Protein AF-A0A842NDF7-F1 (afdb_monomer)

Radius of gyration: 29.82 Å; Cα contacts (8 Å, |Δi|>4): 366; chains: 1; bounding box: 94×37×80 Å

Sequence (316 aa):
ALLLTVNIVAVPMSLVFGKLADRIGTKEALMTALVIYCGVAIAAVSFAPLELADDHARYDFQYDWNEDTQEYELTSLYNRQVCCESGNWVSLAGEGDEEFRDAFWDFLTTKSVSSTNKGEQVTRLTLPAEQARGLVAAMNNMSDHRFSFSFEGGPEDIAGQRSVGNGHPTIIEGGYADWWPNTIRDNIWAPFGIGVNIQWIILGLVVGCVMGAAGAQSRSMFSKLIPESRTTEFFGFFGFIGKAAAVIGPLLYAIASDAFDSRIAVLTVTIVILAGTLITSKVDLEAGMIAADAEDERSRQEAILSANQEPPTSDE

Solvent-accessible surface area (backbone atoms only — not comparable to full-atom values): 17351 Å² total; per-residue (Å²): 111,65,74,58,51,16,53,63,41,10,55,64,34,26,53,54,43,47,60,46,18,76,73,66,36,49,65,55,42,30,52,53,28,48,53,50,42,41,54,49,44,57,51,55,57,33,66,58,48,63,69,60,86,90,47,59,84,73,26,47,37,25,30,42,48,38,84,89,78,60,28,26,39,55,46,34,50,90,77,43,47,52,37,74,64,94,81,35,76,50,60,93,82,45,76,94,39,42,71,53,42,78,72,44,42,79,74,48,39,39,79,42,97,82,64,98,55,99,81,54,52,38,51,42,49,67,41,47,61,72,56,44,52,51,48,56,53,44,48,73,73,55,46,86,34,62,57,32,40,33,30,43,57,68,59,84,93,48,37,67,45,68,48,67,17,67,63,16,82,48,55,76,78,93,56,97,66,37,68,54,23,52,52,42,34,66,71,46,32,56,78,69,66,54,46,59,70,55,52,51,52,52,48,34,42,53,52,13,31,32,51,24,27,36,57,51,30,50,52,59,48,49,65,56,46,50,28,79,86,48,43,69,61,54,53,51,50,54,53,50,53,53,56,52,47,66,52,49,54,59,50,53,35,52,54,32,39,71,78,38,54,65,64,58,16,54,50,51,56,33,52,53,51,50,54,49,48,58,57,56,68,71,62,58,65,67,65,35,32,54,51,17,55,54,50,36,51,49,55,51,50,51,53,53,55,55,63,72,65,58,71,81,79,80,87,122

Foldseek 3Di:
DLVVLLQVLLVVLLVVLVVVCVPPNLLVSLLVLLVLVLVLLLVVLLQAAADCPQPQLPFQWHWEQDPVVQKTFTQGHVSAQCDDDPGHVADPPDPQCVVVCVLCVVQQWDAPPPDPDPRDIGGDGIGHPVSLVSNLVSLVVAQAHQGKYFYDDHDPVRHGRIHGHCNHRNNQDDAPCSVNSVVCSVPPCVVVVPGSVNSSSVSSNSSSSSCSSNVSSVVVLQVLLAAPVCVVVSVVVVVVVVVVCVVVLVVQLVVQVVVHPNSSSSVVVSVVSVVVSVVSVPDDSVVSNVVNVVVNVVVVVVVVVVVVPDDPPPPD

pLDDT: mean 83.1, std 9.29, range [45.34, 94.06]

Nearest PDB structures (foldseek):
  4ja4-assembly2_B  TM=5.985E-01  e=6.090E-01  Escherichia coli K-12
  8dwi-assembly1_A  TM=7.741E-01  e=1.713E+00  Homo sapiens
  4ja4-assembly3_C  TM=6.080E-01  e=1.804E+00  Escherichia coli K-12

Structure (mmCIF, N/CA/C/O backbone):
data_AF-A0A842NDF7-F1
#
_entry.id   AF-A0A842NDF7-F1
#
loop_
_atom_site.group_PDB
_atom_site.id
_atom_site.type_symbol
_atom_site.label_atom_id
_atom_site.label_alt_id
_atom_site.label_comp_id
_atom_site.label_asym_id
_atom_site.label_entity_id
_atom_site.label_seq_id
_atom_site.pdbx_PDB_ins_code
_atom_site.Cartn_x
_atom_site.Cartn_y
_atom_site.Cartn_z
_atom_site.occupancy
_atom_site.B_iso_or_equiv
_atom_site.auth_seq_id
_atom_site.auth_comp_id
_atom_site.auth_asym_id
_atom_site.auth_atom_id
_atom_site.pdbx_PDB_model_num
ATOM 1 N N . ALA A 1 1 ? 9.933 -3.621 7.012 1.00 56.59 1 ALA A N 1
ATOM 2 C CA . ALA A 1 1 ? 9.770 -4.991 6.474 1.00 56.59 1 ALA A CA 1
ATOM 3 C C . ALA A 1 1 ? 9.456 -4.993 4.975 1.00 56.59 1 ALA A C 1
ATOM 5 O O . ALA A 1 1 ? 10.187 -5.618 4.224 1.00 56.59 1 ALA A O 1
ATOM 6 N N . LEU A 1 2 ? 8.447 -4.241 4.517 1.00 59.47 2 LEU A N 1
ATOM 7 C CA . LEU A 1 2 ? 7.944 -4.298 3.135 1.00 59.47 2 LEU A CA 1
ATOM 8 C C . LEU A 1 2 ? 8.990 -3.995 2.045 1.00 59.47 2 LEU A C 1
ATOM 10 O O . LEU A 1 2 ? 9.150 -4.778 1.114 1.00 59.47 2 LEU A O 1
ATOM 14 N N . LEU A 1 3 ? 9.778 -2.926 2.207 1.00 67.69 3 LEU A N 1
ATOM 15 C CA . LEU A 1 3 ? 10.863 -2.589 1.271 1.00 67.69 3 LEU A CA 1
ATOM 16 C C . LEU A 1 3 ? 11.930 -3.690 1.175 1.00 67.69 3 LEU A C 1
ATOM 18 O O . LEU A 1 3 ? 12.516 -3.896 0.116 1.00 67.69 3 LEU A O 1
ATOM 22 N N . LEU A 1 4 ? 12.179 -4.415 2.266 1.00 74.62 4 LEU A N 1
ATOM 23 C CA . LEU A 1 4 ? 13.145 -5.510 2.283 1.00 74.62 4 LEU A CA 1
ATOM 24 C C . LEU A 1 4 ? 12.599 -6.717 1.510 1.00 74.62 4 LEU A C 1
ATOM 26 O O . LEU A 1 4 ? 13.305 -7.270 0.674 1.00 74.62 4 LEU A O 1
ATOM 30 N N . THR A 1 5 ? 11.324 -7.061 1.709 1.00 72.69 5 THR A N 1
ATOM 31 C CA . THR A 1 5 ? 10.644 -8.136 0.970 1.00 72.69 5 THR A CA 1
ATOM 32 C C . THR A 1 5 ? 10.634 -7.874 -0.536 1.00 72.69 5 THR A C 1
ATOM 34 O O . THR A 1 5 ? 10.999 -8.755 -1.311 1.00 72.69 5 THR A O 1
ATOM 37 N N . VAL A 1 6 ? 10.293 -6.648 -0.950 1.00 77.00 6 VAL A N 1
ATOM 38 C CA . VAL A 1 6 ? 10.285 -6.237 -2.366 1.00 77.00 6 VAL A CA 1
ATOM 39 C C . VAL A 1 6 ? 11.666 -6.429 -2.996 1.00 77.00 6 VAL A C 1
ATOM 41 O O . VAL A 1 6 ? 11.783 -7.041 -4.055 1.00 77.00 6 VAL A O 1
ATOM 44 N N . ASN A 1 7 ? 12.726 -5.957 -2.333 1.00 81.69 7 ASN A N 1
ATOM 45 C CA . ASN A 1 7 ? 14.087 -6.055 -2.865 1.00 81.69 7 ASN A CA 1
ATOM 46 C C . ASN A 1 7 ? 14.613 -7.497 -2.898 1.00 81.69 7 ASN A C 1
ATOM 48 O O . ASN A 1 7 ? 15.278 -7.879 -3.860 1.00 81.69 7 ASN A O 1
ATOM 52 N N . ILE A 1 8 ? 14.284 -8.315 -1.893 1.00 84.69 8 ILE A N 1
ATOM 53 C CA . ILE A 1 8 ? 14.662 -9.736 -1.860 1.00 84.69 8 ILE A CA 1
ATOM 54 C C . ILE A 1 8 ? 14.047 -10.496 -3.037 1.00 84.69 8 ILE A C 1
ATOM 56 O O . ILE A 1 8 ? 14.722 -11.325 -3.642 1.00 84.69 8 ILE A O 1
ATOM 60 N N . VAL A 1 9 ? 12.792 -10.204 -3.384 1.00 80.19 9 VAL A N 1
ATOM 61 C CA . VAL A 1 9 ? 12.106 -10.831 -4.524 1.00 80.19 9 VAL A CA 1
ATOM 62 C C . VAL A 1 9 ? 12.597 -10.270 -5.862 1.00 80.19 9 VAL A C 1
ATOM 64 O O . VAL A 1 9 ? 12.710 -11.010 -6.841 1.00 80.19 9 VAL A O 1
ATOM 67 N N . ALA A 1 10 ? 12.928 -8.979 -5.919 1.00 81.12 10 ALA A N 1
ATOM 68 C CA . ALA A 1 10 ? 13.342 -8.320 -7.155 1.00 81.12 10 ALA A CA 1
ATOM 69 C C . ALA A 1 10 ? 14.612 -8.937 -7.769 1.00 81.12 10 ALA A C 1
ATOM 71 O O . ALA A 1 10 ? 14.696 -9.090 -8.989 1.00 81.12 10 ALA A O 1
ATOM 72 N N . VAL A 1 11 ? 15.585 -9.336 -6.941 1.00 82.50 11 VAL A N 1
ATOM 73 C CA . VAL A 1 11 ? 16.866 -9.906 -7.397 1.00 82.50 11 VAL A CA 1
ATOM 74 C C . VAL A 1 11 ? 16.694 -11.202 -8.210 1.00 82.50 11 VAL A C 1
ATOM 76 O O . VAL A 1 11 ? 17.076 -11.201 -9.382 1.00 82.50 11 VAL A O 1
ATOM 79 N N . PRO A 1 12 ? 16.110 -12.299 -7.687 1.00 83.81 12 PRO A N 1
ATOM 80 C CA . PRO A 1 12 ? 15.946 -13.530 -8.461 1.00 83.81 12 PRO A CA 1
ATOM 81 C C . PRO A 1 12 ? 15.059 -13.323 -9.694 1.00 83.81 12 PRO A C 1
ATOM 83 O O . PRO A 1 12 ? 15.314 -13.906 -10.747 1.00 83.81 12 PRO A O 1
ATOM 86 N N . MET A 1 13 ? 14.058 -12.447 -9.605 1.00 80.31 13 MET A N 1
ATOM 87 C CA . MET A 1 13 ? 13.148 -12.189 -10.719 1.00 80.31 13 MET A CA 1
ATOM 88 C C . MET A 1 13 ? 13.790 -11.393 -11.847 1.00 80.31 13 MET A C 1
ATOM 90 O O . MET A 1 13 ? 13.521 -11.680 -13.013 1.00 80.31 13 MET A O 1
ATOM 94 N N . SER A 1 14 ? 14.703 -10.471 -11.535 1.00 79.38 14 SER A N 1
ATOM 95 C CA . SER A 1 14 ? 15.503 -9.794 -12.559 1.00 79.38 14 SER A CA 1
ATOM 96 C C . SER A 1 14 ? 16.342 -10.780 -13.385 1.00 79.38 14 SER A C 1
ATOM 98 O O . SER A 1 14 ? 16.464 -10.602 -14.595 1.00 79.38 14 SER A O 1
ATOM 100 N N . LEU A 1 15 ? 16.827 -11.877 -12.785 1.00 83.75 15 LEU A N 1
ATOM 101 C CA . LEU A 1 15 ? 17.545 -12.938 -13.504 1.00 83.75 15 LEU A CA 1
ATOM 102 C C . LEU A 1 15 ? 16.613 -13.759 -14.404 1.00 83.75 15 LEU A C 1
ATOM 104 O O . LEU A 1 15 ? 16.977 -14.089 -15.533 1.00 83.75 15 LEU A O 1
ATOM 108 N N . VAL A 1 16 ? 15.410 -14.086 -13.920 1.00 83.69 16 VAL A N 1
ATOM 109 C CA . VAL A 1 16 ? 14.393 -14.806 -14.708 1.00 83.69 16 VAL A CA 1
ATOM 110 C C . VAL A 1 16 ? 13.983 -13.982 -15.926 1.00 83.69 16 VAL A C 1
ATOM 112 O O . VAL A 1 16 ? 13.990 -14.492 -17.046 1.00 83.69 16 VAL A O 1
ATOM 115 N N . PHE A 1 17 ? 13.691 -12.697 -15.727 1.00 77.62 17 PHE A N 1
ATOM 116 C CA . PHE A 1 17 ? 13.366 -11.789 -16.822 1.00 77.62 17 PHE A CA 1
ATOM 117 C C . PHE A 1 17 ? 14.567 -11.500 -17.726 1.00 77.62 17 PHE A C 1
ATOM 119 O O . PHE A 1 17 ? 14.371 -11.292 -18.918 1.00 77.62 17 PHE A O 1
ATOM 126 N N . GLY A 1 18 ? 15.797 -11.534 -17.203 1.00 78.19 18 GLY A N 1
ATOM 127 C CA . GLY A 1 18 ? 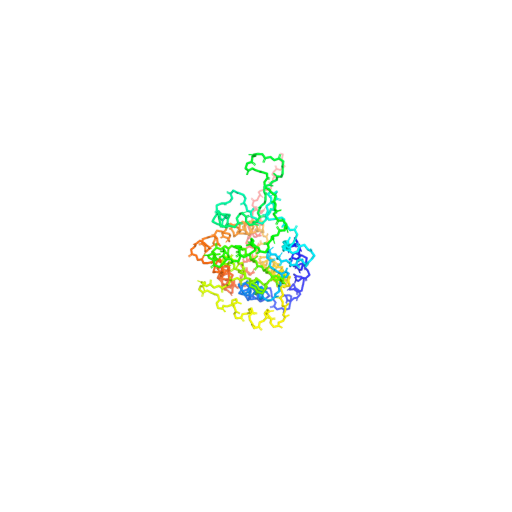17.025 -11.502 -18.003 1.00 78.19 18 GLY A CA 1
ATOM 128 C C . GLY A 1 18 ? 17.070 -12.651 -19.009 1.00 78.19 18 GLY A C 1
ATOM 129 O O . GLY A 1 18 ? 17.133 -12.416 -20.211 1.00 78.19 18 GLY A O 1
ATOM 130 N N . LYS A 1 19 ? 16.888 -13.889 -18.533 1.00 82.31 19 LYS A N 1
ATOM 131 C CA . LYS A 1 19 ? 16.820 -15.078 -19.403 1.00 82.31 19 LYS A CA 1
ATOM 132 C C . LYS A 1 19 ? 15.656 -15.034 -20.390 1.00 82.31 19 LYS A C 1
ATOM 134 O O . LYS A 1 19 ? 15.754 -15.583 -21.485 1.00 82.31 19 LYS A O 1
ATOM 139 N N . LEU A 1 20 ? 14.533 -14.434 -19.993 1.00 80.06 20 LEU A N 1
ATOM 140 C CA . LEU A 1 20 ? 13.401 -14.235 -20.892 1.00 80.06 20 LEU A CA 1
ATOM 141 C C . LEU A 1 20 ? 13.770 -13.253 -22.011 1.00 80.06 20 LEU A C 1
ATOM 143 O O . LEU A 1 20 ? 13.522 -13.555 -23.175 1.00 80.06 20 LEU A O 1
ATOM 147 N N . ALA A 1 21 ? 14.421 -12.136 -21.680 1.00 79.00 21 ALA A N 1
ATOM 148 C CA . ALA A 1 21 ? 14.879 -11.146 -22.652 1.00 79.00 21 ALA A CA 1
ATOM 149 C C . ALA A 1 21 ? 15.903 -11.696 -23.648 1.00 79.00 21 ALA A C 1
ATOM 151 O O . ALA A 1 21 ? 15.854 -11.314 -24.814 1.00 79.00 21 ALA A O 1
ATOM 152 N N . ASP A 1 22 ? 16.755 -12.637 -23.239 1.00 81.12 22 ASP A N 1
ATOM 153 C CA . ASP A 1 22 ? 17.666 -13.326 -24.162 1.00 81.12 22 ASP A CA 1
ATOM 154 C C . ASP A 1 22 ? 16.916 -14.141 -25.233 1.00 81.12 22 ASP A C 1
ATOM 156 O O . ASP A 1 22 ? 17.449 -14.380 -26.315 1.00 81.12 22 ASP A O 1
ATOM 160 N N . ARG A 1 23 ? 15.672 -14.567 -24.958 1.00 83.75 23 ARG A N 1
ATOM 161 C CA . ARG A 1 23 ? 14.841 -15.336 -25.902 1.00 83.75 23 ARG A CA 1
ATOM 162 C C . ARG A 1 23 ? 13.916 -14.480 -26.759 1.00 83.75 23 ARG A C 1
ATOM 164 O O . ARG A 1 23 ? 13.754 -14.788 -27.933 1.00 83.75 23 ARG A O 1
ATOM 171 N N . ILE A 1 24 ? 13.263 -13.476 -26.172 1.00 82.56 24 ILE A N 1
ATOM 172 C CA . ILE A 1 24 ? 12.225 -12.676 -26.855 1.00 82.56 24 ILE A CA 1
ATOM 173 C C . ILE A 1 24 ? 12.714 -11.292 -27.301 1.00 82.56 24 ILE A C 1
ATOM 175 O O . ILE A 1 24 ? 11.997 -10.585 -28.000 1.00 82.56 24 ILE A O 1
ATOM 179 N N . GLY A 1 25 ? 13.931 -10.905 -26.913 1.00 83.00 25 GLY A N 1
ATOM 180 C CA . GLY A 1 25 ? 14.496 -9.582 -27.154 1.00 83.00 25 GLY A CA 1
ATOM 181 C C . GLY A 1 25 ? 14.240 -8.603 -26.003 1.00 83.00 25 GLY A C 1
ATOM 182 O O . GLY A 1 25 ? 13.226 -8.653 -25.305 1.00 83.00 25 GLY A O 1
ATOM 183 N N . THR A 1 26 ? 15.178 -7.669 -25.814 1.00 81.25 26 THR A N 1
ATOM 184 C CA . THR A 1 26 ? 15.158 -6.683 -24.716 1.00 81.25 26 THR A CA 1
ATOM 185 C C . THR A 1 26 ? 13.932 -5.758 -24.779 1.00 81.25 26 THR A C 1
ATOM 187 O O . THR A 1 26 ? 13.362 -5.439 -23.737 1.00 81.25 26 THR A O 1
ATOM 190 N N . LYS A 1 27 ? 13.477 -5.379 -25.987 1.00 85.50 27 LYS A N 1
ATOM 191 C CA . LYS A 1 27 ? 12.266 -4.557 -26.187 1.00 85.50 27 LYS A CA 1
ATOM 192 C C . LYS A 1 27 ? 11.013 -5.261 -25.688 1.00 85.50 27 LYS A C 1
ATOM 194 O O . LYS A 1 27 ? 10.283 -4.718 -24.867 1.00 85.50 27 LYS A O 1
ATOM 199 N N . GLU A 1 28 ? 10.783 -6.473 -26.181 1.00 85.31 28 GLU A N 1
ATOM 200 C CA . GLU A 1 28 ? 9.563 -7.233 -25.910 1.00 85.31 28 GLU A CA 1
ATOM 201 C C . GLU A 1 28 ? 9.496 -7.666 -24.446 1.00 85.31 28 GLU A C 1
ATOM 203 O O . GLU A 1 28 ? 8.430 -7.638 -23.829 1.00 85.31 28 GLU A O 1
ATOM 208 N N . ALA A 1 29 ? 10.647 -7.972 -23.840 1.00 86.19 29 ALA A N 1
ATOM 209 C CA . ALA A 1 29 ? 10.736 -8.220 -22.407 1.00 86.19 29 ALA A CA 1
ATOM 210 C C . ALA A 1 29 ? 10.397 -6.975 -21.574 1.00 86.19 29 ALA A C 1
ATOM 212 O O . ALA A 1 29 ? 9.655 -7.086 -20.596 1.00 86.19 29 ALA A O 1
ATOM 213 N N . LEU A 1 30 ? 10.891 -5.794 -21.967 1.00 86.75 30 LEU A N 1
ATOM 214 C CA . LEU A 1 30 ? 10.547 -4.535 -21.304 1.00 86.75 30 LEU A CA 1
ATOM 215 C C . LEU A 1 30 ? 9.055 -4.210 -21.460 1.00 86.75 30 LEU A C 1
ATOM 217 O O . LEU A 1 30 ? 8.402 -3.883 -20.474 1.00 86.75 30 LEU A O 1
ATOM 221 N N . MET A 1 31 ? 8.500 -4.357 -22.665 1.00 88.94 31 MET A N 1
ATOM 222 C CA . MET A 1 31 ? 7.076 -4.132 -22.934 1.00 88.94 31 MET A CA 1
ATOM 223 C C . MET A 1 31 ? 6.189 -5.085 -22.131 1.00 88.94 31 MET A C 1
ATOM 225 O O . MET A 1 31 ? 5.223 -4.649 -21.509 1.00 88.94 31 MET A O 1
ATOM 229 N N . THR A 1 32 ? 6.551 -6.368 -22.065 1.00 87.81 32 THR A N 1
ATOM 230 C CA . THR A 1 32 ? 5.836 -7.359 -21.249 1.00 87.81 32 THR A CA 1
ATOM 231 C C . THR A 1 32 ? 5.872 -6.981 -19.770 1.00 87.81 32 THR A C 1
ATOM 233 O O . THR A 1 32 ? 4.839 -7.003 -19.105 1.00 87.81 32 THR A O 1
ATOM 236 N N . ALA A 1 33 ? 7.035 -6.571 -19.254 1.00 88.25 33 ALA A N 1
ATOM 237 C CA . ALA A 1 33 ? 7.153 -6.109 -17.875 1.00 88.25 33 ALA A CA 1
ATOM 238 C C . ALA A 1 33 ? 6.276 -4.873 -17.612 1.00 88.25 33 ALA A C 1
ATOM 240 O O . ALA A 1 33 ? 5.574 -4.838 -16.608 1.00 88.25 33 ALA A O 1
ATOM 241 N N . LEU A 1 34 ? 6.252 -3.892 -18.518 1.00 88.75 34 LEU A N 1
ATOM 242 C CA . LEU A 1 34 ? 5.425 -2.689 -18.378 1.00 88.75 34 LEU A CA 1
ATOM 243 C C . LEU A 1 34 ? 3.922 -2.993 -18.406 1.00 88.75 34 LEU A C 1
ATOM 245 O O . LEU A 1 34 ? 3.179 -2.462 -17.585 1.00 88.75 34 LEU A O 1
ATOM 249 N N . VAL A 1 35 ? 3.472 -3.893 -19.285 1.00 89.19 35 VAL A N 1
ATOM 250 C CA . VAL A 1 35 ? 2.067 -4.333 -19.334 1.00 89.19 35 VAL A CA 1
ATOM 251 C C . VAL A 1 35 ? 1.669 -5.040 -18.039 1.00 89.19 35 VAL A C 1
ATOM 253 O O . VAL A 1 35 ? 0.606 -4.754 -17.485 1.00 89.19 35 VAL A O 1
ATOM 256 N N . ILE A 1 36 ? 2.535 -5.914 -17.515 1.00 89.12 36 ILE A N 1
ATOM 257 C CA . ILE A 1 36 ? 2.314 -6.532 -16.204 1.00 89.12 36 ILE A CA 1
ATOM 258 C C . ILE A 1 36 ? 2.274 -5.441 -15.125 1.00 89.12 36 ILE A C 1
ATOM 260 O O . ILE A 1 36 ? 1.372 -5.464 -14.295 1.00 89.12 36 ILE A O 1
ATOM 264 N N . TYR A 1 37 ? 3.164 -4.443 -15.166 1.00 89.00 37 TYR A N 1
ATOM 265 C CA . TYR A 1 37 ? 3.161 -3.325 -14.213 1.00 89.00 37 TYR A CA 1
ATOM 266 C C . TYR A 1 37 ? 1.824 -2.573 -14.224 1.00 89.00 37 TYR A C 1
ATOM 268 O O . TYR A 1 37 ? 1.277 -2.299 -13.161 1.00 89.00 37 TYR A O 1
ATOM 276 N N . CYS A 1 38 ? 1.259 -2.289 -15.401 1.00 89.00 38 CYS A N 1
ATOM 277 C CA . CYS A 1 38 ? -0.060 -1.665 -15.519 1.00 89.00 38 CYS A CA 1
ATOM 278 C C . CYS A 1 38 ? -1.154 -2.508 -14.852 1.00 89.00 38 CYS A C 1
ATOM 280 O O . CYS A 1 38 ? -1.946 -1.979 -14.075 1.00 89.00 38 CYS A O 1
ATOM 282 N N . GLY A 1 39 ? -1.178 -3.819 -15.110 1.00 88.38 39 GLY A N 1
ATOM 283 C CA . GLY A 1 39 ? -2.134 -4.726 -14.468 1.00 88.38 39 GLY A CA 1
ATOM 284 C C . GLY A 1 39 ? -1.985 -4.742 -12.945 1.00 88.38 39 GLY A C 1
ATOM 285 O O . GLY A 1 39 ? -2.973 -4.707 -12.217 1.00 88.38 39 GLY A O 1
ATOM 286 N N . VAL A 1 40 ? -0.745 -4.713 -12.460 1.00 87.31 40 VAL A N 1
ATOM 287 C CA . VAL A 1 40 ? -0.420 -4.674 -11.029 1.00 87.31 40 VAL A CA 1
ATOM 288 C C . VAL A 1 40 ? -0.825 -3.351 -10.395 1.00 87.31 40 VAL A C 1
ATOM 290 O O . VAL A 1 40 ? -1.349 -3.360 -9.289 1.00 87.31 40 VAL A O 1
ATOM 293 N N . ALA A 1 41 ? -0.642 -2.227 -11.085 1.00 85.88 41 ALA A N 1
ATOM 294 C CA . ALA A 1 41 ? -1.074 -0.918 -10.607 1.00 85.88 41 ALA A CA 1
ATOM 295 C C . ALA A 1 41 ? -2.607 -0.847 -10.464 1.00 85.88 41 ALA A C 1
ATOM 297 O O . ALA A 1 41 ? -3.105 -0.337 -9.464 1.00 85.88 41 ALA A O 1
ATOM 298 N N . ILE A 1 42 ? -3.359 -1.448 -11.392 1.00 85.62 42 ILE A N 1
ATOM 299 C CA . ILE A 1 42 ? -4.826 -1.571 -11.297 1.00 85.62 42 ILE A CA 1
ATOM 300 C C . ILE A 1 42 ? -5.231 -2.517 -10.154 1.00 85.62 42 ILE A C 1
ATOM 302 O O . ILE A 1 42 ? -6.154 -2.223 -9.391 1.00 85.62 42 ILE A O 1
ATOM 306 N N . ALA A 1 43 ? -4.531 -3.643 -9.995 1.00 84.38 43 ALA A N 1
ATOM 307 C CA . ALA A 1 43 ? -4.732 -4.547 -8.864 1.00 84.38 43 ALA A CA 1
ATOM 308 C C . ALA A 1 43 ? -4.384 -3.881 -7.521 1.00 84.38 43 ALA A C 1
ATOM 310 O O . ALA A 1 43 ? -5.056 -4.140 -6.527 1.00 84.38 43 ALA A O 1
ATOM 311 N N . ALA A 1 44 ? -3.406 -2.978 -7.470 1.00 82.62 44 ALA A N 1
ATOM 312 C CA . ALA A 1 44 ? -3.073 -2.239 -6.256 1.00 82.62 44 ALA A CA 1
ATOM 313 C C . ALA A 1 44 ? -4.240 -1.355 -5.785 1.00 82.62 44 ALA A C 1
ATOM 315 O O . ALA A 1 44 ? -4.465 -1.241 -4.587 1.00 82.62 44 ALA A O 1
ATOM 316 N N . VAL A 1 45 ? -5.036 -0.800 -6.708 1.00 81.62 45 VAL A N 1
ATOM 317 C CA . VAL A 1 45 ? -6.257 -0.044 -6.365 1.00 81.62 45 VAL A CA 1
ATOM 318 C C . VAL A 1 45 ? -7.313 -0.944 -5.720 1.00 81.62 45 VAL A C 1
ATOM 320 O O . VAL A 1 45 ? -8.056 -0.489 -4.859 1.00 81.62 45 VAL A O 1
ATOM 323 N N . SER A 1 46 ? -7.350 -2.231 -6.084 1.00 78.06 46 SER A N 1
ATOM 324 C CA . SER A 1 46 ? -8.261 -3.214 -5.478 1.00 78.06 46 SER A CA 1
ATOM 325 C C . SER A 1 46 ? -7.868 -3.651 -4.064 1.00 78.06 46 SER A C 1
ATOM 327 O O . SER A 1 46 ? -8.571 -4.454 -3.447 1.00 78.06 46 SER A O 1
ATOM 329 N N . PHE A 1 47 ? -6.740 -3.153 -3.552 1.00 77.69 47 PHE A N 1
ATOM 330 C CA . PHE A 1 47 ? -6.323 -3.402 -2.186 1.00 77.69 47 PHE A CA 1
ATOM 331 C C . PHE A 1 47 ? -7.317 -2.749 -1.222 1.00 77.69 47 PHE A C 1
ATOM 333 O O . PHE A 1 47 ? -7.472 -1.526 -1.157 1.00 77.69 47 PHE A O 1
ATOM 340 N N . ALA A 1 48 ? -8.012 -3.601 -0.486 1.00 76.81 48 ALA A N 1
ATOM 341 C CA . ALA A 1 48 ? -9.115 -3.238 0.375 1.00 76.81 48 ALA A CA 1
ATOM 342 C C . ALA A 1 48 ? -9.056 -4.146 1.603 1.00 76.81 48 ALA A C 1
ATOM 344 O O . ALA A 1 48 ? -9.161 -5.372 1.454 1.00 76.81 48 ALA A O 1
ATOM 345 N N . PRO A 1 49 ? -8.889 -3.583 2.814 1.00 76.75 49 PRO A N 1
ATOM 346 C CA . PRO A 1 49 ? -9.110 -4.340 4.030 1.00 76.75 49 PRO A CA 1
ATOM 347 C C . PRO A 1 49 ? -10.486 -5.005 3.966 1.00 76.75 49 PRO A C 1
ATOM 349 O O . PRO A 1 49 ? -11.468 -4.389 3.546 1.00 76.75 49 PRO A O 1
ATOM 352 N N . LEU A 1 50 ? -10.546 -6.277 4.357 1.00 79.38 50 LEU A N 1
ATOM 353 C CA . LEU A 1 50 ? -11.821 -6.975 4.469 1.00 79.38 50 LEU A CA 1
ATOM 354 C C . LEU A 1 50 ? -12.709 -6.241 5.470 1.00 79.38 50 LEU A C 1
ATOM 356 O O . LEU A 1 50 ? -12.207 -5.671 6.441 1.00 79.38 50 LEU A O 1
ATOM 360 N N . GLU A 1 51 ? -14.016 -6.310 5.276 1.00 81.38 51 GLU A N 1
ATOM 361 C CA . GLU A 1 51 ? -14.948 -5.842 6.291 1.00 81.38 51 GLU A CA 1
ATOM 362 C C . GLU A 1 51 ? -14.702 -6.588 7.612 1.00 81.38 51 GLU A C 1
ATOM 364 O O . GLU A 1 51 ? -14.266 -7.747 7.621 1.00 81.38 51 GLU A O 1
ATOM 369 N N . LEU A 1 52 ? -14.869 -5.886 8.732 1.00 80.81 52 LEU A N 1
ATOM 370 C CA . LEU A 1 52 ? -14.640 -6.443 10.066 1.00 80.81 52 LEU A CA 1
ATOM 371 C C . LEU A 1 52 ? -15.682 -7.522 10.402 1.00 80.81 52 LEU A C 1
ATOM 373 O O . LEU A 1 52 ? -15.325 -8.529 11.008 1.00 80.81 52 LEU A O 1
ATOM 377 N N . ALA A 1 53 ? -16.913 -7.359 9.901 1.00 80.44 53 ALA A N 1
ATOM 378 C CA . ALA A 1 53 ? -18.015 -8.311 10.030 1.00 80.44 53 ALA A CA 1
ATOM 379 C C . ALA A 1 53 ? -18.126 -8.868 11.464 1.00 80.44 53 ALA A C 1
ATOM 381 O O . ALA A 1 53 ? -18.276 -8.090 12.404 1.00 80.44 53 ALA A O 1
ATOM 382 N N . ASP A 1 54 ? -18.054 -10.192 11.632 1.00 78.81 54 ASP A N 1
ATOM 383 C CA . ASP A 1 54 ? -18.178 -10.889 12.919 1.00 78.81 54 ASP A CA 1
ATOM 384 C C . ASP A 1 54 ? -16.860 -11.145 13.661 1.00 78.81 54 ASP A C 1
ATOM 386 O O . ASP A 1 54 ? -16.860 -11.776 14.715 1.00 78.81 54 ASP A O 1
ATOM 390 N N . ASP A 1 55 ? -15.731 -10.661 13.147 1.00 84.62 55 ASP A N 1
ATOM 391 C CA . ASP A 1 55 ? -14.415 -10.964 13.708 1.00 84.62 55 ASP A CA 1
ATOM 392 C C . ASP A 1 55 ? -14.009 -9.937 14.778 1.00 84.62 55 ASP A C 1
ATOM 394 O O . ASP A 1 55 ? -13.351 -8.934 14.480 1.00 84.62 55 ASP A O 1
ATOM 398 N N . HIS A 1 56 ? -14.409 -10.198 16.029 1.00 87.75 56 HIS A N 1
ATOM 399 C CA . HIS A 1 56 ? -14.138 -9.344 17.195 1.00 87.75 56 HIS A CA 1
ATOM 400 C C . HIS A 1 56 ? -12.655 -8.959 17.316 1.00 87.75 56 HIS A C 1
ATOM 402 O O . HIS A 1 56 ? -12.323 -7.794 17.534 1.00 87.75 56 HIS A O 1
ATOM 408 N N . ALA A 1 57 ? -11.751 -9.904 17.045 1.00 86.88 57 ALA A N 1
ATOM 409 C CA . ALA A 1 57 ? -10.311 -9.737 17.217 1.00 86.88 57 ALA A CA 1
ATOM 410 C C . ALA A 1 57 ? -9.671 -8.723 16.250 1.00 86.88 57 ALA A C 1
ATOM 412 O O . ALA A 1 57 ? -8.511 -8.341 16.431 1.00 86.88 57 ALA A O 1
ATOM 413 N N . ARG A 1 58 ? -10.390 -8.302 15.201 1.00 87.12 58 ARG A N 1
ATOM 414 C CA . ARG A 1 58 ? -9.900 -7.338 14.205 1.00 87.12 58 ARG A CA 1
ATOM 415 C C . ARG A 1 58 ? -10.305 -5.894 14.491 1.00 87.12 58 ARG A C 1
ATOM 417 O O . ARG A 1 58 ? -9.775 -5.008 13.821 1.00 87.12 58 ARG A O 1
ATOM 424 N N . TYR A 1 59 ? -11.216 -5.662 15.434 1.00 89.62 59 TYR A N 1
ATOM 425 C CA . TYR A 1 59 ? -11.639 -4.320 15.838 1.00 89.62 59 TYR A CA 1
ATOM 426 C C . TYR A 1 59 ? -10.535 -3.609 16.629 1.00 89.62 59 TYR A C 1
ATOM 428 O O . TYR A 1 59 ? -9.748 -4.260 17.322 1.00 89.62 59 TYR A O 1
ATOM 436 N N . ASP A 1 60 ? -10.477 -2.276 16.535 1.00 89.88 60 ASP A N 1
ATOM 437 C CA . ASP A 1 60 ? -9.459 -1.469 17.225 1.00 89.88 60 ASP A CA 1
ATOM 438 C C . ASP A 1 60 ? -9.637 -1.529 18.744 1.00 89.88 60 ASP A C 1
ATOM 440 O O . ASP A 1 60 ? -8.660 -1.711 19.474 1.00 89.88 60 ASP A O 1
ATOM 444 N N . PHE A 1 61 ? -10.887 -1.401 19.197 1.00 91.06 61 PHE A N 1
ATOM 445 C CA . PHE A 1 61 ? -11.294 -1.503 20.593 1.00 91.06 61 PHE A CA 1
ATOM 446 C C . PHE A 1 61 ? -12.234 -2.700 20.773 1.00 91.06 61 PHE A C 1
ATOM 448 O O . PHE A 1 61 ? -13.329 -2.747 20.203 1.00 91.06 61 PHE A O 1
ATOM 455 N N . GLN A 1 62 ? -11.779 -3.667 21.561 1.00 92.94 62 GLN A N 1
ATOM 456 C CA . GLN A 1 62 ? -12.414 -4.957 21.805 1.00 92.94 62 GLN A CA 1
ATOM 457 C C . GLN A 1 62 ? -12.863 -4.968 23.264 1.00 92.94 62 GLN A C 1
ATOM 459 O O . GLN A 1 62 ? -12.031 -4.855 24.160 1.00 92.94 62 GLN A O 1
ATOM 464 N N . TYR A 1 63 ? -14.172 -4.992 23.500 1.00 92.44 63 TYR A N 1
ATOM 465 C CA . TYR A 1 63 ? -14.746 -5.051 24.839 1.00 92.44 63 TYR A CA 1
ATOM 466 C C . TYR A 1 63 ? -15.265 -6.458 25.121 1.00 92.44 63 TYR A C 1
ATOM 468 O O . TYR A 1 63 ? -16.338 -6.829 24.640 1.00 92.44 63 TYR A O 1
ATOM 476 N N . ASP A 1 64 ? -14.526 -7.194 25.943 1.00 93.25 64 ASP A N 1
ATOM 477 C CA . ASP A 1 64 ? -14.845 -8.555 26.365 1.00 93.25 64 ASP A CA 1
ATOM 478 C C . ASP A 1 64 ? -15.562 -8.531 27.719 1.00 93.25 64 ASP A C 1
ATOM 480 O O . ASP A 1 64 ? -15.066 -7.956 28.689 1.00 93.25 64 ASP A O 1
ATOM 484 N N . TRP A 1 65 ? -16.745 -9.135 27.819 1.00 93.75 65 TRP A N 1
ATOM 485 C CA . TRP A 1 65 ? -17.466 -9.196 29.090 1.00 93.75 65 TRP A CA 1
ATOM 486 C C . TRP A 1 65 ? -16.832 -10.191 30.066 1.00 93.75 65 TRP A C 1
ATOM 488 O O . TRP A 1 65 ? -16.739 -11.385 29.778 1.00 93.75 65 TRP A O 1
ATOM 498 N N . ASN A 1 66 ? -16.494 -9.722 31.268 1.00 92.19 66 ASN A N 1
ATOM 499 C CA . ASN A 1 66 ? -16.062 -10.580 32.361 1.00 92.19 66 ASN A CA 1
ATOM 500 C C . ASN A 1 66 ? -17.235 -10.860 33.324 1.00 92.19 66 ASN A C 1
ATOM 502 O O . ASN A 1 66 ? -17.762 -9.959 33.982 1.00 92.19 66 ASN A O 1
ATOM 506 N N . GLU A 1 67 ? -17.646 -12.131 33.422 1.00 89.50 67 GLU A N 1
ATOM 507 C CA . GLU A 1 67 ? -18.754 -12.556 34.291 1.00 89.50 67 GLU A CA 1
ATOM 508 C C . GLU A 1 67 ? -18.453 -12.399 35.791 1.00 89.50 67 GLU A C 1
ATOM 510 O O . GLU A 1 67 ? -19.379 -12.159 36.568 1.00 89.50 67 GLU A O 1
ATOM 515 N N . ASP A 1 68 ? -17.182 -12.487 36.199 1.00 88.94 68 ASP A N 1
ATOM 516 C CA . ASP A 1 68 ? -16.775 -12.427 37.606 1.00 88.94 68 ASP A CA 1
ATOM 517 C C . ASP A 1 68 ? -16.816 -10.995 38.153 1.00 88.94 68 ASP A C 1
ATOM 519 O O . ASP A 1 68 ? -17.229 -10.762 39.292 1.00 88.94 68 ASP A O 1
ATOM 523 N N . THR A 1 69 ? -16.381 -10.022 37.349 1.00 87.88 69 THR A N 1
ATOM 524 C CA . THR A 1 69 ? -16.326 -8.603 37.740 1.00 87.88 69 THR A CA 1
ATOM 525 C C . THR A 1 69 ? -17.580 -7.829 37.339 1.00 87.88 69 THR A C 1
ATOM 527 O O . THR A 1 69 ? -17.826 -6.758 37.891 1.00 87.88 69 THR A O 1
ATOM 530 N N . GLN A 1 70 ? -18.396 -8.378 36.432 1.00 89.25 70 GLN A N 1
ATOM 531 C CA . GLN A 1 70 ? -19.533 -7.699 35.799 1.00 89.25 70 GLN A CA 1
ATOM 532 C C . GLN A 1 70 ? -19.138 -6.390 35.088 1.00 89.25 70 GLN A C 1
ATOM 534 O O . GLN A 1 70 ? -19.911 -5.426 35.037 1.00 89.25 70 GLN A O 1
ATOM 539 N N . GLU A 1 71 ? -17.925 -6.356 34.537 1.00 90.75 71 GLU A N 1
ATOM 540 C CA . GLU A 1 71 ? -17.380 -5.244 33.762 1.00 90.75 71 GLU A CA 1
ATOM 541 C C . GLU A 1 71 ? -16.849 -5.751 32.415 1.00 90.75 71 GLU A C 1
ATOM 543 O O . GLU A 1 71 ? -16.456 -6.910 32.280 1.00 90.75 71 GLU A O 1
ATOM 548 N N . TYR A 1 72 ? -16.826 -4.875 31.412 1.00 90.69 72 TYR A N 1
ATOM 549 C CA . TYR A 1 72 ? -16.126 -5.139 30.158 1.00 90.69 72 TYR A CA 1
ATOM 550 C C . TYR A 1 72 ? -14.638 -4.851 30.314 1.00 90.69 72 TYR A C 1
ATOM 552 O O . TYR A 1 72 ? -14.274 -3.786 30.811 1.00 90.69 72 TYR A O 1
ATOM 560 N N . GLU A 1 73 ? -13.791 -5.747 29.831 1.00 90.38 73 GLU A N 1
ATOM 561 C CA . GLU A 1 73 ? -12.353 -5.549 29.708 1.00 90.38 73 GLU A CA 1
ATOM 562 C C . GLU A 1 73 ? -12.023 -5.052 28.300 1.00 90.38 73 GLU A C 1
ATOM 564 O O . GLU A 1 73 ? -12.470 -5.616 27.305 1.00 90.38 73 GLU A O 1
ATOM 569 N N . LEU A 1 74 ? -11.268 -3.957 28.216 1.00 89.81 74 LEU A N 1
ATOM 570 C CA . LEU A 1 74 ? -10.821 -3.390 26.953 1.00 89.81 74 LEU A CA 1
ATOM 571 C C . LEU A 1 74 ? -9.501 -4.034 26.527 1.00 89.81 74 LEU A C 1
ATOM 573 O O . LEU A 1 74 ? -8.446 -3.757 27.105 1.00 89.81 74 LEU A O 1
ATOM 577 N N . THR A 1 75 ? -9.552 -4.784 25.437 1.00 88.88 75 THR A N 1
ATOM 578 C CA . THR A 1 75 ? -8.386 -5.194 24.663 1.00 88.88 75 THR A CA 1
ATOM 579 C C . THR A 1 75 ? -8.288 -4.309 23.425 1.00 88.88 75 THR A C 1
ATOM 581 O O . THR A 1 75 ? -9.263 -4.068 22.722 1.00 88.88 75 THR A O 1
ATOM 584 N N . SER A 1 76 ? -7.107 -3.775 23.134 1.00 87.38 76 SER A N 1
ATOM 585 C CA . SER A 1 76 ? -6.891 -3.009 21.908 1.00 87.38 76 SER A CA 1
ATOM 586 C C . SER A 1 76 ? -6.129 -3.820 20.871 1.00 87.38 76 SER A C 1
ATOM 588 O O . SER A 1 76 ? -5.273 -4.655 21.195 1.00 87.38 76 SER A O 1
ATOM 590 N N . LEU A 1 77 ? -6.374 -3.522 19.597 1.00 84.94 77 LEU A N 1
ATOM 591 C CA . LEU A 1 77 ? -5.641 -4.158 18.513 1.00 84.94 77 LEU A CA 1
ATOM 592 C C . LEU A 1 77 ? -4.132 -3.875 18.654 1.00 84.94 77 LEU A C 1
ATOM 594 O O . LEU A 1 77 ? -3.697 -2.736 18.859 1.00 84.94 77 LEU A O 1
ATOM 598 N N . TYR A 1 78 ? -3.328 -4.938 18.556 1.00 82.12 78 TYR A N 1
ATOM 599 C CA . TYR A 1 78 ? -1.873 -4.947 18.787 1.00 82.12 78 TYR A CA 1
ATOM 600 C C . TYR A 1 78 ? -1.421 -4.604 20.215 1.00 82.12 78 TYR A C 1
ATOM 602 O O . TYR A 1 78 ? -0.247 -4.284 20.410 1.00 82.12 78 TYR A O 1
ATOM 610 N N . ASN A 1 79 ? -2.317 -4.690 21.206 1.00 81.12 79 ASN A N 1
ATOM 611 C CA . ASN A 1 79 ? -2.031 -4.366 22.607 1.00 81.12 79 ASN A CA 1
ATOM 612 C C . ASN A 1 79 ? -1.452 -2.946 22.777 1.00 81.12 79 ASN A C 1
ATOM 614 O O . ASN A 1 79 ? -0.544 -2.691 23.572 1.00 81.12 79 ASN A O 1
ATOM 618 N N . ARG A 1 80 ? -1.935 -2.023 21.941 1.00 81.19 80 ARG A N 1
ATOM 619 C CA . ARG A 1 80 ? -1.496 -0.630 21.881 1.00 81.19 80 ARG A CA 1
ATOM 620 C C . ARG A 1 80 ? -2.412 0.230 22.743 1.00 81.19 80 ARG A C 1
ATOM 622 O O . ARG A 1 80 ? -3.625 0.189 22.580 1.00 81.19 80 ARG A O 1
ATOM 629 N N . GLN A 1 81 ? -1.861 1.035 23.641 1.00 79.31 81 GLN A N 1
ATOM 630 C CA . GLN A 1 81 ? -2.680 1.857 24.536 1.00 79.31 81 GLN A CA 1
ATOM 631 C C . GLN A 1 81 ? -3.585 2.831 23.757 1.00 79.31 81 GLN A C 1
ATOM 633 O O . GLN A 1 81 ? -3.231 3.296 22.667 1.00 79.31 81 GLN A O 1
ATOM 638 N N . VAL A 1 82 ? -4.757 3.150 24.315 1.00 81.56 82 VAL A N 1
ATOM 639 C CA . VAL A 1 82 ? -5.695 4.117 23.716 1.00 81.56 82 VAL A CA 1
ATOM 640 C C . VAL A 1 82 ? -5.158 5.542 23.859 1.00 81.56 82 VAL A C 1
ATOM 642 O O . VAL A 1 82 ? -5.166 6.311 22.898 1.00 81.56 82 VAL A O 1
ATOM 645 N N . CYS A 1 83 ? -4.609 5.840 25.038 1.00 74.56 83 CYS A N 1
ATOM 646 C CA . CYS A 1 83 ? -3.917 7.066 25.454 1.00 74.56 83 CYS A CA 1
ATOM 647 C C . CYS A 1 83 ? -2.930 6.723 26.616 1.00 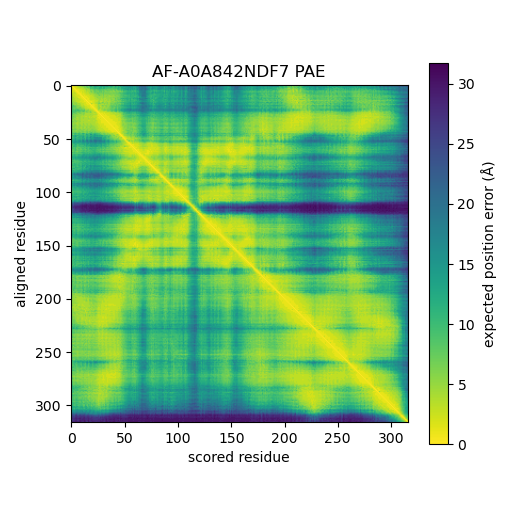74.56 83 CYS A C 1
ATOM 649 O O . CYS A 1 83 ? -3.025 5.634 27.177 1.00 74.56 83 CYS A O 1
ATOM 651 N N . CYS A 1 84 ? -1.974 7.521 27.106 1.00 68.69 84 CYS A N 1
ATOM 652 C CA . CYS A 1 84 ? -1.553 8.912 26.871 1.00 68.69 84 CYS A CA 1
ATOM 653 C C . CYS A 1 84 ? -0.025 9.009 26.614 1.00 68.69 84 CYS A C 1
ATOM 655 O O . CYS A 1 84 ? 0.560 10.085 26.724 1.00 68.69 84 CYS A O 1
ATOM 657 N N . GLU A 1 85 ? 0.638 7.897 26.284 1.00 66.25 85 GLU A N 1
ATOM 658 C CA . GLU A 1 85 ? 2.081 7.832 26.017 1.00 66.25 85 GLU A CA 1
ATOM 659 C C . GLU A 1 85 ? 2.431 8.040 24.527 1.00 66.25 85 GLU A C 1
ATOM 661 O O . GLU A 1 85 ? 1.581 8.342 23.688 1.00 66.25 85 GLU A O 1
ATOM 666 N N . SER A 1 86 ? 3.707 7.956 24.150 1.00 62.84 86 SER A N 1
ATOM 667 C CA . SER A 1 86 ? 4.089 8.074 22.742 1.00 62.84 86 SER A CA 1
ATOM 668 C C . SER A 1 86 ? 3.655 6.828 21.961 1.00 62.84 86 SER A C 1
ATOM 670 O O . SER A 1 86 ? 4.056 5.708 22.257 1.00 62.84 86 SER A O 1
ATOM 672 N N . GLY A 1 87 ? 2.843 7.031 20.918 1.00 67.31 87 GLY A N 1
ATOM 673 C CA . GLY A 1 87 ? 2.370 5.942 20.064 1.00 67.31 87 GLY A CA 1
ATOM 674 C C . GLY A 1 87 ? 1.069 5.289 20.525 1.00 67.31 87 GLY A C 1
ATOM 675 O O . GLY A 1 87 ? 0.922 4.089 20.339 1.00 67.31 87 GLY A O 1
ATOM 676 N N . ASN A 1 88 ? 0.100 6.044 21.044 1.00 80.38 88 ASN A N 1
ATOM 677 C CA . ASN A 1 88 ? -1.259 5.536 21.305 1.00 80.38 88 ASN A CA 1
ATOM 678 C C . ASN A 1 88 ? -2.149 5.569 20.058 1.00 80.38 88 ASN A C 1
ATOM 680 O O . ASN A 1 88 ? -1.740 6.108 19.026 1.00 80.38 88 ASN A O 1
ATOM 684 N N . TRP A 1 89 ? -3.353 5.006 20.162 1.00 81.19 89 TRP A N 1
ATOM 685 C CA . TRP A 1 89 ? -4.384 5.099 19.124 1.00 81.19 89 TRP A CA 1
ATOM 686 C C . TRP A 1 89 ? -4.924 6.517 18.933 1.00 81.19 89 TRP A C 1
ATOM 688 O O . TRP A 1 89 ? -5.013 6.965 17.793 1.00 81.19 89 TRP A O 1
ATOM 698 N N . VAL A 1 90 ? -5.234 7.224 20.024 1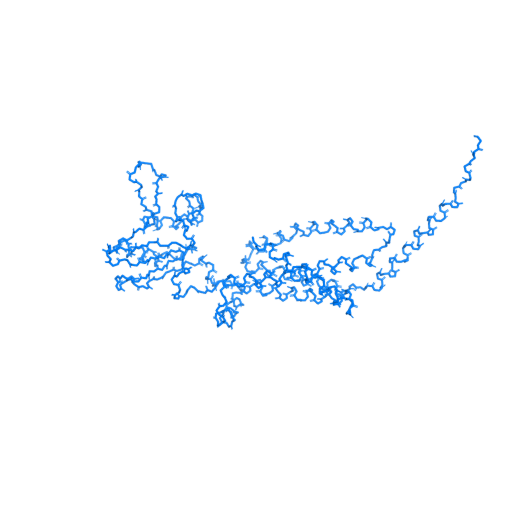.00 82.12 90 VAL A N 1
ATOM 699 C CA . VAL A 1 90 ? -5.851 8.558 19.984 1.00 82.12 90 VAL A CA 1
ATOM 700 C C . VAL A 1 90 ? -4.802 9.625 20.285 1.00 82.12 90 VAL A C 1
ATOM 702 O O . VAL A 1 90 ? -4.099 9.563 21.300 1.00 82.12 90 VAL A O 1
ATOM 705 N N . SER A 1 91 ? -4.675 10.619 19.404 1.00 79.88 91 SER A N 1
ATOM 706 C CA . SER A 1 91 ? -3.775 11.751 19.626 1.00 79.88 91 SER A CA 1
ATOM 707 C C . SER A 1 91 ? -4.342 12.708 20.672 1.00 79.88 91 SER A C 1
ATOM 709 O O . SER A 1 91 ? -5.509 13.080 20.605 1.00 79.88 91 SER A O 1
ATOM 711 N N . LEU A 1 92 ? -3.505 13.175 21.606 1.00 75.25 92 LEU A N 1
ATOM 712 C CA . LEU A 1 92 ? -3.900 14.146 22.639 1.00 75.25 92 LEU A CA 1
ATOM 713 C C . LEU A 1 92 ? -4.072 15.577 22.109 1.00 75.25 92 LEU A C 1
ATOM 715 O O . LEU A 1 92 ? -4.809 16.361 22.695 1.00 75.25 92 LEU A O 1
ATOM 719 N N . ALA A 1 93 ? -3.361 15.926 21.036 1.00 75.44 93 ALA A N 1
ATOM 720 C CA . ALA A 1 93 ? -3.287 17.294 20.513 1.00 75.44 93 ALA A CA 1
ATOM 721 C C . ALA A 1 93 ? -3.569 17.384 19.005 1.00 75.44 93 ALA A C 1
ATOM 723 O O . ALA A 1 93 ? -3.479 18.461 18.425 1.00 75.44 93 ALA A O 1
ATOM 724 N N . GLY A 1 94 ? -3.857 16.255 18.351 1.00 77.69 94 GLY A N 1
ATOM 725 C CA . GLY A 1 94 ? -4.201 16.232 16.933 1.00 77.69 94 GLY A CA 1
ATOM 726 C C . GLY A 1 94 ? -5.605 16.781 16.700 1.00 77.69 94 GLY A C 1
ATOM 727 O O . GLY A 1 94 ? -6.544 16.346 17.365 1.00 77.69 94 GLY A O 1
ATOM 728 N N . GLU A 1 95 ? -5.735 17.692 15.739 1.00 79.12 95 GLU A N 1
ATOM 729 C CA . GLU A 1 95 ? -7.009 18.291 15.308 1.00 79.12 95 GLU A CA 1
ATOM 730 C C . GLU A 1 95 ? -7.950 17.232 14.705 1.00 79.12 95 GLU A C 1
ATOM 732 O O . GLU A 1 95 ? -9.134 17.202 15.004 1.00 79.12 95 GLU A O 1
ATOM 737 N N . GLY A 1 96 ? -7.407 16.257 13.965 1.00 76.62 96 GLY A N 1
ATOM 738 C CA . GLY A 1 96 ? -8.207 15.196 13.334 1.00 76.62 96 GLY A CA 1
ATOM 739 C C . GLY A 1 96 ? -8.878 14.201 14.293 1.00 76.62 96 GLY A C 1
ATOM 740 O O . GLY A 1 96 ? -9.779 13.489 13.870 1.00 76.62 96 GLY A O 1
ATOM 741 N N . ASP A 1 97 ? -8.459 14.153 15.562 1.00 82.19 97 ASP A N 1
ATOM 742 C CA . ASP A 1 97 ? -9.093 13.312 16.589 1.00 82.19 97 ASP A CA 1
ATOM 743 C C . ASP A 1 97 ? -9.906 14.158 17.591 1.00 82.19 97 ASP A C 1
ATOM 745 O O . ASP A 1 97 ? -10.367 13.628 18.597 1.00 82.19 97 ASP A O 1
ATOM 749 N N . GLU A 1 98 ? -10.048 15.473 17.378 1.00 83.81 98 GLU A N 1
ATOM 750 C CA . GLU A 1 98 ? -10.681 16.384 18.343 1.00 83.81 98 GLU A CA 1
ATOM 751 C C . GLU A 1 98 ? -12.145 16.046 18.599 1.00 83.81 98 GLU A C 1
ATOM 753 O O . GLU A 1 98 ? -12.507 15.785 19.744 1.00 83.81 98 GLU A O 1
ATOM 758 N N . GLU A 1 99 ? -12.950 15.933 17.543 1.00 84.81 99 GLU A N 1
ATOM 759 C CA . GLU A 1 99 ? -14.365 15.578 17.673 1.00 84.81 99 GLU A CA 1
ATOM 760 C C . GLU A 1 99 ? -14.545 14.199 18.327 1.00 84.81 99 GLU A C 1
ATOM 762 O O . GLU A 1 99 ? -15.425 14.000 19.165 1.00 84.81 99 GLU A O 1
ATOM 767 N N . PHE A 1 100 ? -13.667 13.246 17.992 1.00 87.19 100 PHE A N 1
ATOM 768 C CA . PHE A 1 100 ? -13.684 11.915 18.593 1.00 87.19 100 PHE A CA 1
ATOM 769 C C . PHE A 1 100 ? -13.352 11.972 20.088 1.00 87.19 100 PHE A C 1
ATOM 771 O O . PHE A 1 100 ? -14.011 11.316 20.895 1.00 87.19 100 PHE A O 1
ATOM 778 N N . ARG A 1 101 ? -12.348 12.762 20.491 1.00 86.00 101 ARG A N 1
ATOM 779 C CA . ARG A 1 101 ? -12.063 12.969 21.915 1.00 86.00 101 ARG A CA 1
ATOM 780 C C . ARG A 1 101 ? -13.280 13.580 22.599 1.00 86.00 101 ARG A C 1
ATOM 782 O O . ARG A 1 101 ? -13.745 13.024 23.584 1.00 86.00 101 ARG A O 1
ATOM 789 N N . ASP A 1 102 ? -13.849 14.648 22.064 1.00 85.00 102 ASP A N 1
ATOM 790 C CA . ASP A 1 102 ? -14.971 15.331 22.712 1.00 85.00 102 ASP A CA 1
ATOM 791 C C . ASP A 1 102 ? -16.180 14.410 22.954 1.00 85.00 102 ASP A C 1
ATOM 793 O O . ASP A 1 102 ? -16.851 14.535 23.980 1.00 85.00 102 ASP A O 1
ATOM 797 N N . ALA A 1 103 ? -16.422 13.439 22.068 1.00 85.12 103 ALA A N 1
ATOM 798 C CA . ALA A 1 103 ? -17.504 12.468 22.216 1.00 85.12 103 ALA A CA 1
ATOM 799 C C . ALA A 1 103 ? -17.163 11.251 23.101 1.00 85.12 103 ALA A C 1
ATOM 801 O O . ALA A 1 103 ? -18.028 10.767 23.834 1.00 85.12 103 ALA A O 1
ATOM 802 N N . PHE A 1 104 ? -15.931 10.730 23.033 1.00 87.38 104 PHE A N 1
ATOM 803 C CA . PHE A 1 104 ? -15.583 9.416 23.596 1.00 87.38 104 PHE A CA 1
ATOM 804 C C . PHE A 1 104 ? -14.615 9.452 24.790 1.00 87.38 104 PHE A C 1
ATOM 806 O O . PHE A 1 104 ? -14.425 8.434 25.461 1.00 87.38 104 PHE A O 1
ATOM 813 N N . TRP A 1 105 ? -14.002 10.599 25.096 1.00 85.06 105 TRP A N 1
ATOM 814 C CA . TRP A 1 105 ? -12.897 10.696 26.059 1.00 85.06 105 TRP A CA 1
ATOM 815 C C . TRP A 1 105 ? -13.234 10.210 27.470 1.00 85.06 105 TRP A C 1
ATOM 817 O O . TRP A 1 105 ? -12.412 9.549 28.113 1.00 85.06 105 TRP A O 1
ATOM 827 N N . ASP A 1 106 ? -14.449 10.491 27.937 1.00 83.94 106 ASP A N 1
ATOM 828 C CA . ASP A 1 106 ? -14.909 10.101 29.273 1.00 83.94 106 ASP A CA 1
ATOM 829 C C . ASP A 1 106 ? -15.114 8.582 29.413 1.00 83.94 106 ASP A C 1
ATOM 831 O O . ASP A 1 106 ? -15.024 8.041 30.517 1.00 83.94 106 ASP A O 1
ATOM 835 N N . PHE A 1 107 ? -15.343 7.875 28.301 1.00 84.81 107 PHE A N 1
ATOM 836 C CA . PHE A 1 107 ? -15.463 6.415 28.288 1.00 84.81 107 PHE A CA 1
ATOM 837 C C . PHE A 1 107 ? -14.101 5.724 28.171 1.00 84.81 107 PHE A C 1
ATOM 839 O O . PHE A 1 107 ? -13.901 4.648 28.733 1.00 84.81 107 PHE A O 1
ATOM 846 N N . LEU A 1 108 ? -13.158 6.344 27.458 1.00 83.81 108 LEU A N 1
ATOM 847 C CA . LEU A 1 108 ? -11.853 5.757 27.140 1.00 83.81 108 LEU A CA 1
ATOM 848 C C . LEU A 1 108 ? -10.776 6.042 28.189 1.00 83.81 108 LEU A C 1
ATOM 850 O O . LEU A 1 108 ? -9.772 5.330 28.250 1.00 83.81 108 LEU A O 1
ATOM 854 N N . THR A 1 109 ? -10.959 7.072 29.016 1.00 82.00 109 THR A N 1
ATOM 855 C CA . THR A 1 109 ? -9.946 7.508 29.980 1.00 82.00 109 THR A CA 1
ATOM 856 C C . THR A 1 109 ? -10.471 7.519 31.405 1.00 82.00 109 THR A C 1
ATOM 858 O O . THR A 1 109 ? -11.653 7.719 31.672 1.00 82.00 109 THR A O 1
ATOM 861 N N . THR A 1 110 ? -9.567 7.305 32.355 1.00 76.12 110 THR A N 1
ATOM 862 C CA . THR A 1 110 ? -9.832 7.559 33.769 1.00 76.12 110 THR A CA 1
ATOM 863 C C . THR A 1 110 ? -8.798 8.529 34.324 1.00 76.12 110 THR A C 1
ATOM 865 O O . THR A 1 110 ? -7.666 8.624 33.835 1.00 76.12 110 THR A O 1
ATOM 868 N N . LYS A 1 111 ? -9.187 9.286 35.350 1.00 64.56 111 LYS A N 1
ATOM 869 C CA . LYS A 1 111 ? -8.252 10.157 36.067 1.00 64.56 111 LYS A CA 1
ATOM 870 C C . LYS A 1 111 ? -7.306 9.274 36.877 1.00 64.56 111 LYS A C 1
ATOM 872 O O . LYS A 1 111 ? -7.770 8.449 37.662 1.00 64.56 111 LYS A O 1
ATOM 877 N N . SER A 1 112 ? -5.996 9.459 36.707 1.00 52.91 112 SER A N 1
ATOM 878 C CA . SER A 1 112 ? -5.017 8.835 37.595 1.00 52.91 112 SER A CA 1
ATOM 879 C C . SER A 1 112 ? -5.293 9.254 39.041 1.00 52.91 112 SER A C 1
ATOM 881 O O . SER A 1 112 ? -5.545 10.426 39.331 1.00 52.91 112 SER A O 1
ATOM 883 N N . VAL A 1 113 ? -5.215 8.290 39.956 1.00 54.06 113 VAL A N 1
ATOM 884 C CA . VAL A 1 113 ? -5.409 8.461 41.405 1.00 54.06 113 VAL A CA 1
ATOM 885 C C . VAL A 1 113 ? -4.385 9.443 42.019 1.00 54.06 113 VAL A C 1
ATOM 887 O O . VAL A 1 113 ? -4.543 9.847 43.169 1.00 54.06 113 VAL A O 1
ATOM 890 N N . SER A 1 114 ? -3.359 9.883 41.275 1.00 50.91 114 SER A N 1
ATOM 891 C CA . SER A 1 114 ? -2.213 10.624 41.818 1.00 50.91 114 SER A CA 1
ATOM 892 C C . SER A 1 114 ? -1.992 12.069 41.354 1.00 50.91 114 SER A C 1
ATOM 894 O O . SER A 1 114 ? -0.952 12.608 41.727 1.00 50.91 114 SER A O 1
ATOM 896 N N . SER A 1 115 ? -2.870 12.742 40.593 1.00 45.34 115 SER A N 1
ATOM 897 C CA . SER A 1 115 ? -2.555 14.136 40.208 1.00 45.34 115 SER A CA 1
ATOM 898 C C . SER A 1 115 ? -3.736 14.998 39.760 1.00 45.34 115 SER A C 1
ATOM 900 O O . SER A 1 115 ? -4.607 14.590 38.995 1.00 45.34 115 SER A O 1
ATOM 902 N N . THR A 1 116 ? -3.733 16.245 40.231 1.00 46.09 116 THR A N 1
ATOM 903 C CA . THR A 1 116 ? -4.723 17.310 39.992 1.00 46.09 116 THR A CA 1
ATOM 904 C C . THR A 1 116 ? -4.563 18.014 38.635 1.00 46.09 116 THR A C 1
ATOM 906 O O . THR A 1 116 ? -5.295 18.963 38.351 1.00 46.09 116 THR A O 1
ATOM 909 N N . ASN A 1 117 ? -3.624 17.575 37.789 1.00 47.09 117 ASN A N 1
ATOM 910 C CA . ASN A 1 117 ? -3.332 18.186 36.492 1.00 47.09 117 ASN A CA 1
ATOM 911 C C . ASN A 1 117 ? -3.972 17.403 35.334 1.00 47.09 117 ASN A C 1
ATOM 913 O O . ASN A 1 117 ? -3.890 16.180 35.273 1.00 47.09 117 ASN A O 1
ATOM 917 N N . LYS A 1 118 ? -4.552 18.126 34.363 1.00 46.09 118 LYS A N 1
ATOM 918 C CA . LYS A 1 118 ? -5.230 17.620 33.145 1.00 46.09 118 LYS A CA 1
ATOM 919 C C . LYS A 1 118 ? -4.363 16.745 32.201 1.00 46.09 118 LYS A C 1
ATOM 921 O O . LYS A 1 118 ? -4.827 16.414 31.120 1.00 46.09 118 LYS A O 1
ATOM 926 N N . GLY A 1 119 ? -3.129 16.393 32.573 1.00 49.34 119 GLY A N 1
ATOM 927 C CA . GLY A 1 119 ? -2.154 15.689 31.724 1.00 49.34 119 GLY A CA 1
ATOM 928 C C . GLY A 1 119 ? -1.788 14.261 32.151 1.00 49.34 119 GLY A C 1
ATOM 929 O O . GLY A 1 119 ? -0.933 13.664 31.513 1.00 49.34 119 GLY A O 1
ATOM 930 N N . GLU A 1 120 ? -2.398 13.709 33.207 1.00 56.47 120 GLU A N 1
ATOM 931 C CA . GLU A 1 120 ? -2.103 12.357 33.728 1.00 56.47 120 GLU A CA 1
ATOM 932 C C . GLU A 1 120 ? -3.338 11.436 33.672 1.00 56.47 120 GLU A C 1
ATOM 934 O O . GLU A 1 120 ? -3.748 10.828 34.662 1.00 56.47 120 GLU A O 1
ATOM 939 N N . GLN A 1 121 ? -4.001 11.367 32.519 1.00 62.22 121 GLN A N 1
ATOM 940 C CA . GLN A 1 121 ? -5.054 10.374 32.288 1.00 62.22 121 GLN A CA 1
ATOM 941 C C . GLN A 1 121 ? -4.443 9.038 31.869 1.00 62.22 121 GLN A C 1
ATOM 943 O O . GLN A 1 121 ? -3.453 9.004 31.140 1.00 62.22 121 GLN A O 1
ATOM 948 N N . VAL A 1 122 ? -5.043 7.943 32.328 1.00 69.81 122 VAL A N 1
ATOM 949 C CA . VAL A 1 122 ? -4.645 6.579 31.958 1.00 69.81 122 VAL A CA 1
ATOM 950 C C . VAL A 1 122 ? -5.771 5.964 31.135 1.00 69.81 122 VAL A C 1
ATOM 952 O O . VAL A 1 122 ? -6.946 6.251 31.389 1.00 69.81 122 VAL A O 1
ATOM 955 N N . THR A 1 123 ? -5.414 5.130 30.154 1.00 77.62 123 THR A N 1
ATOM 956 C CA . THR A 1 123 ? -6.392 4.324 29.413 1.00 77.62 123 THR A CA 1
ATOM 957 C C . THR A 1 123 ? -7.256 3.552 30.403 1.00 77.62 123 THR A C 1
ATOM 959 O O . THR A 1 123 ? -6.750 2.863 31.293 1.00 77.62 123 THR A O 1
ATOM 962 N N . ARG A 1 124 ? -8.569 3.666 30.245 1.00 80.12 124 ARG A N 1
ATOM 963 C CA . ARG A 1 124 ? -9.522 2.913 31.038 1.00 80.12 124 ARG A CA 1
ATOM 964 C C . ARG A 1 124 ? -9.596 1.481 30.515 1.00 80.12 124 ARG A C 1
ATOM 966 O O . ARG A 1 124 ? -10.084 1.251 29.417 1.00 80.12 124 ARG A O 1
ATOM 973 N N . LEU A 1 125 ? -9.107 0.534 31.314 1.00 82.81 125 LEU A N 1
ATOM 974 C CA . LEU A 1 125 ? -9.073 -0.883 30.941 1.00 82.81 125 LEU A CA 1
ATOM 975 C C . LEU A 1 125 ? -10.370 -1.628 31.263 1.00 82.81 125 LEU A C 1
ATOM 977 O O . LEU A 1 125 ? -10.624 -2.652 30.645 1.00 82.81 125 LEU A O 1
ATOM 981 N N . THR A 1 126 ? -11.187 -1.131 32.199 1.00 86.12 126 THR A N 1
ATOM 982 C CA . THR A 1 126 ? -12.472 -1.757 32.535 1.00 86.12 126 THR A CA 1
ATOM 983 C C . THR A 1 126 ? -13.634 -0.780 32.432 1.00 86.12 126 THR A C 1
ATOM 985 O O . THR A 1 126 ? -13.533 0.387 32.831 1.00 86.12 126 THR A O 1
ATOM 988 N N . LEU A 1 127 ? -14.756 -1.241 31.884 1.00 88.12 127 LEU A N 1
ATOM 989 C CA . LEU A 1 127 ? -15.944 -0.436 31.634 1.00 88.12 127 LEU A CA 1
ATOM 990 C C . LEU A 1 127 ? -17.188 -1.105 32.249 1.00 88.12 127 LEU A C 1
ATOM 992 O O . LEU A 1 127 ? -17.628 -2.150 31.772 1.00 88.12 127 LEU A O 1
ATOM 996 N N . PRO A 1 128 ? -17.799 -0.504 33.285 1.00 90.19 128 PRO A N 1
ATOM 997 C CA . PRO A 1 128 ? -19.050 -0.987 33.857 1.00 90.19 128 PRO A CA 1
ATOM 998 C C . PRO A 1 128 ? -20.185 -0.979 32.832 1.00 90.19 128 PRO A C 1
ATOM 1000 O O . PRO A 1 128 ? -20.247 -0.091 31.977 1.00 90.19 128 PRO A O 1
ATOM 1003 N N . ALA A 1 129 ? -21.145 -1.895 32.981 1.00 87.94 129 ALA A N 1
ATOM 1004 C CA . ALA A 1 129 ? -22.264 -2.050 32.045 1.00 87.94 129 ALA A CA 1
ATOM 1005 C C . ALA A 1 129 ? -23.043 -0.747 31.770 1.00 87.94 129 ALA A C 1
ATOM 1007 O O . ALA A 1 129 ? -23.421 -0.480 30.634 1.00 87.94 129 ALA A O 1
ATOM 1008 N N . GLU A 1 130 ? -23.260 0.103 32.781 1.00 87.88 130 GLU A N 1
ATOM 1009 C CA . GLU A 1 130 ? -23.952 1.390 32.603 1.00 87.88 130 GLU A CA 1
ATOM 1010 C C . GLU A 1 130 ? -23.181 2.342 31.676 1.00 87.88 130 GLU A C 1
ATOM 1012 O O . GLU A 1 130 ? -23.764 2.991 30.809 1.00 87.88 130 GLU A O 1
ATOM 1017 N N . GLN A 1 131 ? -21.858 2.387 31.819 1.00 88.06 131 GLN A N 1
ATOM 1018 C CA . GLN A 1 131 ? -21.004 3.242 30.999 1.00 88.06 131 GLN A CA 1
ATOM 1019 C C . GLN A 1 131 ? -20.818 2.662 29.597 1.00 88.06 131 GLN A C 1
ATOM 1021 O O . GLN A 1 131 ? -20.764 3.423 28.637 1.00 88.06 131 GLN A O 1
ATOM 1026 N N . ALA A 1 132 ? -20.821 1.333 29.463 1.00 88.69 132 ALA A N 1
ATOM 1027 C CA . ALA A 1 132 ? -20.851 0.655 28.171 1.00 88.69 132 ALA A CA 1
ATOM 1028 C C . ALA A 1 132 ? -22.118 0.999 27.367 1.00 88.69 132 ALA A C 1
ATOM 1030 O O . ALA A 1 132 ? -22.016 1.283 26.177 1.00 88.69 132 ALA A O 1
ATOM 1031 N N . ARG A 1 133 ? -23.296 1.101 28.006 1.00 90.38 133 ARG A N 1
ATOM 1032 C CA . ARG A 1 133 ? -24.515 1.608 27.334 1.00 90.38 133 ARG A CA 1
ATOM 1033 C C . ARG A 1 133 ? -24.346 3.036 26.830 1.00 90.38 133 ARG A C 1
ATOM 1035 O O . ARG A 1 133 ? -24.769 3.347 25.721 1.00 90.38 133 ARG A O 1
ATOM 1042 N N . GLY A 1 134 ? -23.734 3.895 27.647 1.00 90.12 134 GLY A N 1
ATOM 1043 C CA . GLY A 1 134 ? -23.411 5.268 27.260 1.00 90.12 134 GLY A CA 1
ATOM 1044 C C . GLY A 1 134 ? -22.480 5.318 26.049 1.00 90.12 134 GLY A C 1
ATOM 1045 O O . GLY A 1 134 ? -22.736 6.077 25.117 1.00 90.12 134 GLY A O 1
ATOM 1046 N N . LEU A 1 135 ? -21.464 4.454 26.026 1.00 90.00 135 LEU A N 1
ATOM 1047 C CA . LEU A 1 135 ? -20.530 4.330 24.912 1.00 90.00 135 LEU A CA 1
ATOM 1048 C C . LEU A 1 135 ? -21.228 3.842 23.634 1.00 90.00 135 LEU A C 1
ATOM 1050 O O . LEU A 1 135 ? -21.083 4.473 22.593 1.00 90.00 135 LEU A O 1
ATOM 1054 N N . VAL A 1 136 ? -22.056 2.795 23.708 1.00 90.94 136 VAL A N 1
ATOM 1055 C CA . VAL A 1 136 ? -22.849 2.314 22.560 1.00 90.94 136 VAL A CA 1
ATOM 1056 C C . VAL A 1 136 ? -23.799 3.400 22.041 1.00 90.94 136 VAL A C 1
ATOM 1058 O O . VAL A 1 136 ? -23.950 3.577 20.833 1.00 90.94 136 VAL A O 1
ATOM 1061 N N . ALA A 1 137 ? -24.429 4.173 22.929 1.00 90.62 137 ALA A N 1
ATOM 1062 C CA . ALA A 1 137 ? -25.268 5.297 22.523 1.00 90.62 137 ALA A CA 1
ATOM 1063 C C . ALA A 1 137 ? -24.454 6.398 21.817 1.00 90.62 137 ALA A C 1
ATOM 1065 O O . ALA A 1 137 ? -24.894 6.913 20.789 1.00 90.62 137 ALA A O 1
ATOM 1066 N N . ALA A 1 138 ? -23.259 6.722 22.323 1.00 89.31 138 ALA A N 1
ATOM 1067 C CA . ALA A 1 138 ? -22.350 7.677 21.692 1.00 89.31 138 ALA A CA 1
ATOM 1068 C C . ALA A 1 138 ? -21.879 7.191 20.309 1.00 89.31 138 ALA A C 1
ATOM 1070 O O . ALA A 1 138 ? -21.902 7.964 19.354 1.00 89.31 138 ALA A O 1
ATOM 1071 N N . MET A 1 139 ? -21.558 5.900 20.178 1.00 87.88 139 MET A N 1
ATOM 1072 C CA . MET A 1 139 ? -21.177 5.258 18.913 1.00 87.88 139 MET A CA 1
ATOM 1073 C C . MET A 1 139 ? -22.273 5.341 17.847 1.00 87.88 139 MET A C 1
ATOM 1075 O O . MET A 1 139 ? -21.974 5.500 16.669 1.00 87.88 139 MET A O 1
ATOM 1079 N N . ASN A 1 140 ? -23.542 5.246 18.249 1.00 85.06 140 ASN A N 1
ATOM 1080 C CA . ASN A 1 140 ? -24.674 5.391 17.331 1.00 85.06 140 ASN A CA 1
ATOM 1081 C C . ASN A 1 140 ? -24.936 6.851 16.931 1.00 85.06 140 ASN A C 1
ATOM 1083 O O . ASN A 1 140 ? -25.553 7.103 15.898 1.00 85.06 140 ASN A O 1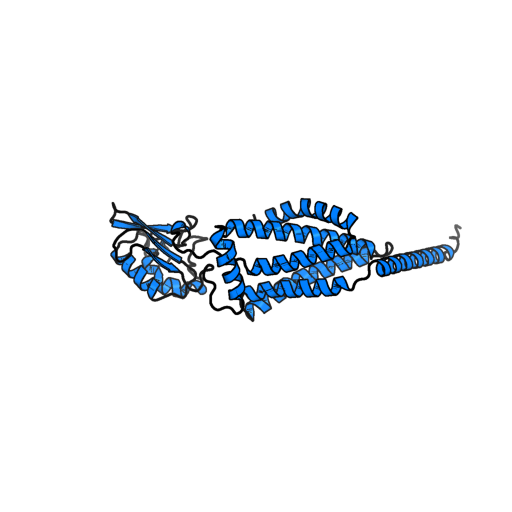
ATOM 1087 N N . ASN A 1 141 ? -24.506 7.810 17.752 1.00 89.12 141 ASN A N 1
ATOM 1088 C CA . ASN A 1 141 ? -24.718 9.234 17.508 1.00 89.12 141 ASN A CA 1
ATOM 1089 C C . ASN A 1 141 ? -23.592 9.864 16.671 1.00 89.12 141 ASN A C 1
ATOM 1091 O O . ASN A 1 141 ? -23.845 10.788 15.903 1.00 89.12 141 ASN A O 1
ATOM 1095 N N . MET A 1 142 ? -22.361 9.368 16.811 1.00 85.94 142 MET A N 1
ATOM 1096 C CA . MET A 1 142 ? -21.194 9.859 16.084 1.00 85.94 142 MET A CA 1
ATOM 1097 C C . MET A 1 142 ? -20.577 8.739 15.247 1.00 85.94 142 MET A C 1
ATOM 1099 O O . MET A 1 142 ? -19.826 7.919 15.761 1.00 85.94 142 MET A O 1
ATOM 1103 N N . SER A 1 143 ? -20.862 8.743 13.944 1.00 83.88 143 SER A N 1
ATOM 1104 C CA . SER A 1 143 ? -20.271 7.803 12.982 1.00 83.88 143 SER A CA 1
ATOM 1105 C C . SER A 1 143 ? -19.033 8.356 12.271 1.00 83.88 143 SER A C 1
ATOM 1107 O O . SER A 1 143 ? -18.343 7.608 11.583 1.00 83.88 143 SER A O 1
ATOM 1109 N N . ASP A 1 144 ? -18.749 9.658 12.379 1.00 86.56 144 ASP A N 1
ATOM 1110 C CA . ASP A 1 144 ? -17.627 10.291 11.676 1.00 86.56 144 ASP A CA 1
ATOM 1111 C C . ASP A 1 144 ? -16.328 10.195 12.483 1.00 86.56 144 ASP A C 1
ATOM 1113 O O . ASP A 1 144 ? -15.879 11.130 13.136 1.00 86.56 144 ASP A O 1
ATOM 1117 N N . HIS A 1 145 ? -15.746 8.999 12.506 1.00 87.62 145 HIS A N 1
ATOM 1118 C CA . HIS A 1 145 ? -14.440 8.758 13.105 1.00 87.62 145 HIS A CA 1
ATOM 1119 C C . HIS A 1 145 ? -13.681 7.667 12.353 1.00 87.62 145 HIS A C 1
ATOM 1121 O O . HIS A 1 145 ? -14.217 6.965 11.497 1.00 87.62 145 HIS A O 1
ATOM 1127 N N . ARG A 1 146 ? -12.400 7.502 12.689 1.00 88.00 146 ARG A N 1
ATOM 1128 C CA . ARG A 1 146 ? -11.506 6.534 12.036 1.00 88.00 146 ARG A CA 1
ATOM 1129 C C . ARG A 1 146 ? -11.376 5.182 12.737 1.00 88.00 146 ARG A C 1
ATOM 1131 O O . ARG A 1 146 ? -10.680 4.322 12.211 1.00 88.00 146 ARG A O 1
ATOM 1138 N N . PHE A 1 147 ? -11.954 5.038 13.929 1.00 90.12 147 PHE A N 1
ATOM 1139 C CA . PHE A 1 147 ? -11.810 3.854 14.786 1.00 90.12 147 PHE A CA 1
ATOM 1140 C C . PHE A 1 147 ? -12.989 2.881 14.667 1.00 90.12 147 PHE A C 1
ATOM 1142 O O . PHE A 1 147 ? -14.035 3.223 14.109 1.00 90.12 147 PHE A O 1
ATOM 1149 N N . SER A 1 148 ? -12.820 1.681 15.212 1.00 91.44 148 SER A N 1
ATOM 1150 C CA . SER A 1 148 ? -13.835 0.631 15.270 1.00 91.44 148 SER A CA 1
ATOM 1151 C C . SER A 1 148 ? -13.972 0.046 16.681 1.00 91.44 148 SER A C 1
ATOM 1153 O O . SER A 1 148 ? -12.993 -0.116 17.409 1.00 91.44 148 SER A O 1
ATOM 1155 N N . PHE A 1 149 ? -15.204 -0.287 17.057 1.00 91.56 149 PHE A N 1
ATOM 1156 C CA . PHE A 1 149 ? -15.562 -0.820 18.368 1.00 91.56 149 PHE A CA 1
ATOM 1157 C C . PHE A 1 149 ? -16.392 -2.094 18.224 1.00 91.56 149 PHE A C 1
ATOM 1159 O O . PHE A 1 149 ? -17.306 -2.152 17.395 1.00 91.56 149 PHE A O 1
ATOM 1166 N N . SER A 1 150 ? -16.132 -3.081 19.076 1.00 94.06 150 SER A N 1
ATOM 1167 C CA . SER A 1 150 ? -16.967 -4.273 19.195 1.00 94.06 150 SER A CA 1
ATOM 1168 C C . SER A 1 150 ? -17.153 -4.661 20.656 1.00 94.06 150 SER A C 1
ATOM 1170 O O . SER A 1 150 ? -16.222 -4.548 21.448 1.00 94.06 150 SER A O 1
ATOM 1172 N N . PHE A 1 151 ? -18.340 -5.175 20.978 1.00 92.12 151 PHE A N 1
ATOM 1173 C CA . PHE A 1 151 ? -18.679 -5.744 22.282 1.00 92.12 151 PHE A CA 1
ATOM 1174 C C . PHE A 1 151 ? -18.991 -7.235 22.148 1.00 92.12 151 PHE A C 1
ATOM 1176 O O . PHE A 1 151 ? -19.809 -7.622 21.309 1.00 92.12 151 PHE A O 1
ATOM 1183 N N . GLU A 1 152 ? -18.359 -8.060 22.980 1.00 92.50 152 GLU A N 1
ATOM 1184 C CA . GLU A 1 152 ? -18.584 -9.503 23.048 1.00 92.50 152 GLU A CA 1
ATOM 1185 C C . GLU A 1 152 ? -19.083 -9.909 24.445 1.00 92.50 152 GLU A C 1
ATOM 1187 O O . GLU A 1 152 ? -18.504 -9.557 25.472 1.00 92.50 152 GLU A O 1
ATOM 1192 N N . GLY A 1 153 ? -20.200 -10.645 24.485 1.00 89.12 153 GLY A N 1
ATOM 1193 C CA . GLY A 1 153 ? -20.859 -11.052 25.730 1.00 89.12 153 GLY A CA 1
ATOM 1194 C C . GLY A 1 153 ? -21.602 -9.922 26.458 1.00 89.12 153 GLY A C 1
ATOM 1195 O O . GLY A 1 153 ? -21.835 -8.849 25.907 1.00 89.12 153 GLY A O 1
ATOM 1196 N N . GLY A 1 154 ? -22.010 -10.190 27.702 1.00 90.38 154 GLY A N 1
ATOM 1197 C CA . GLY A 1 154 ? -22.657 -9.217 28.586 1.00 90.38 154 GLY A CA 1
ATOM 1198 C C . GLY A 1 154 ? -24.178 -9.085 28.427 1.00 90.38 154 GLY A C 1
ATOM 1199 O O . GLY A 1 154 ? -24.840 -10.004 27.942 1.00 90.38 154 GLY A O 1
ATOM 1200 N N . PRO A 1 155 ? -24.768 -7.974 28.914 1.00 90.06 155 PRO A N 1
ATOM 1201 C CA . PRO A 1 155 ? -26.207 -7.718 28.832 1.00 90.06 155 PRO A CA 1
ATOM 1202 C C . PRO A 1 155 ? -26.743 -7.759 27.392 1.00 90.06 155 PRO A C 1
ATOM 1204 O O . PRO A 1 155 ? -26.091 -7.248 26.485 1.00 90.06 155 PRO A O 1
ATOM 1207 N N . GLU A 1 156 ? -27.951 -8.303 27.183 1.00 86.12 156 GLU A N 1
ATOM 1208 C CA . GLU A 1 156 ? -28.562 -8.485 25.847 1.00 86.12 156 GLU A CA 1
ATOM 1209 C C . GLU A 1 156 ? -28.668 -7.191 25.019 1.00 86.12 156 GLU A C 1
ATOM 1211 O O . GLU A 1 156 ? -28.711 -7.244 23.794 1.00 86.12 156 GLU A O 1
ATOM 1216 N N . ASP A 1 157 ? -28.706 -6.024 25.666 1.00 86.19 157 ASP A N 1
ATOM 1217 C CA . ASP A 1 157 ? -28.773 -4.724 24.999 1.00 86.19 157 ASP A CA 1
ATOM 1218 C C . ASP A 1 157 ? -27.428 -4.250 24.413 1.00 86.19 157 ASP A C 1
ATOM 1220 O O . ASP A 1 157 ? -27.409 -3.372 23.549 1.00 86.19 157 ASP A O 1
ATOM 1224 N N . ILE A 1 158 ? -26.315 -4.841 24.858 1.00 86.56 158 ILE A N 1
ATOM 1225 C CA . ILE A 1 158 ? -24.941 -4.478 24.475 1.00 86.56 158 ILE A CA 1
ATOM 1226 C C . ILE A 1 158 ? -24.251 -5.627 23.730 1.00 86.56 158 ILE A C 1
ATOM 1228 O O . ILE A 1 158 ? -23.418 -5.383 22.858 1.00 86.56 158 ILE A O 1
ATOM 1232 N N . ALA A 1 159 ? -24.599 -6.873 24.053 1.00 87.38 159 ALA A N 1
ATOM 1233 C CA . ALA A 1 159 ? -23.970 -8.056 23.490 1.00 87.38 159 ALA A CA 1
ATOM 1234 C C . ALA A 1 159 ? -24.043 -8.053 21.955 1.00 87.38 159 ALA A C 1
ATOM 1236 O O . ALA A 1 159 ? -25.123 -8.020 21.363 1.00 87.38 159 ALA A O 1
ATOM 1237 N N . GLY A 1 160 ? -22.878 -8.083 21.304 1.00 85.44 160 GLY A N 1
ATOM 1238 C CA . GLY A 1 160 ? -22.772 -8.077 19.846 1.00 85.44 160 GLY A CA 1
ATOM 1239 C C . GLY A 1 160 ? -22.972 -6.709 19.189 1.00 85.44 160 GLY A C 1
ATOM 1240 O O . GLY A 1 160 ? -22.980 -6.637 17.961 1.00 85.44 160 GLY A O 1
ATOM 1241 N N . GLN A 1 161 ? -23.109 -5.622 19.958 1.00 89.56 161 GLN A N 1
ATOM 1242 C CA . GLN A 1 161 ? -23.087 -4.269 19.403 1.00 89.56 161 GLN A CA 1
ATOM 1243 C C . GLN A 1 161 ? -21.710 -3.973 18.810 1.00 89.56 161 GLN A C 1
ATOM 1245 O O . GLN A 1 161 ? -20.669 -4.264 19.407 1.00 89.56 161 GLN A O 1
ATOM 1250 N N . ARG A 1 162 ? -21.701 -3.372 17.621 1.00 90.31 162 ARG A N 1
ATOM 1251 C CA . ARG A 1 162 ? -20.483 -2.971 16.916 1.00 90.31 162 ARG A CA 1
ATOM 1252 C C . ARG A 1 162 ? -20.729 -1.648 16.222 1.00 90.31 162 ARG A C 1
ATOM 1254 O O . ARG A 1 162 ? -21.822 -1.411 15.715 1.00 90.31 162 ARG A O 1
ATOM 1261 N N . SER A 1 163 ? -19.709 -0.806 16.153 1.00 89.69 163 SER A N 1
ATOM 1262 C CA . SER A 1 163 ? -19.735 0.319 15.224 1.00 89.69 163 SER A CA 1
ATOM 1263 C C . SER A 1 163 ? -18.359 0.543 14.620 1.00 89.69 163 SER A C 1
ATOM 1265 O O . SER A 1 163 ? -17.316 0.303 15.232 1.00 89.69 163 SER A O 1
ATOM 1267 N N . VAL A 1 164 ? -18.380 0.930 13.354 1.00 89.50 164 VAL A N 1
ATOM 1268 C CA . VAL A 1 164 ? -17.202 1.223 12.553 1.00 89.50 164 VAL A CA 1
ATOM 1269 C C . VAL A 1 164 ? -17.420 2.625 12.027 1.00 89.50 164 VAL A C 1
ATOM 1271 O O . VAL A 1 164 ? -18.449 2.891 11.409 1.00 89.50 164 VAL A O 1
ATOM 1274 N N . GLY A 1 165 ? -16.485 3.525 12.308 1.00 86.88 165 GLY A N 1
ATOM 1275 C CA . GLY A 1 165 ? -16.611 4.891 11.827 1.00 86.88 165 GLY A CA 1
ATOM 1276 C C . GLY A 1 165 ? -16.436 4.977 10.310 1.00 86.88 165 GLY A C 1
ATOM 1277 O O . GLY A 1 165 ? -15.723 4.177 9.703 1.00 86.88 165 GLY A O 1
ATOM 1278 N N . ASN A 1 166 ? -17.058 5.979 9.695 1.00 85.38 166 ASN A N 1
ATOM 1279 C CA . ASN A 1 166 ? -17.038 6.203 8.249 1.00 85.38 166 ASN A CA 1
ATOM 1280 C C . ASN A 1 166 ? -15.618 6.442 7.704 1.00 85.38 166 ASN A C 1
ATOM 1282 O O . ASN A 1 166 ? -15.333 6.115 6.556 1.00 85.38 166 ASN A O 1
ATOM 1286 N N . GLY A 1 167 ? -14.714 6.979 8.530 1.00 80.94 167 GLY A N 1
ATOM 1287 C CA . GLY A 1 167 ? -13.304 7.179 8.191 1.00 80.94 167 GLY A CA 1
ATOM 1288 C C . GLY A 1 167 ? -12.424 5.942 8.401 1.00 80.94 167 GLY A C 1
ATOM 1289 O O . GLY A 1 167 ? -11.205 6.020 8.218 1.00 80.94 167 GLY A O 1
ATOM 1290 N N . HIS A 1 168 ? -12.987 4.809 8.837 1.00 84.44 168 HIS A N 1
ATOM 1291 C CA . HIS A 1 168 ? -12.220 3.591 9.076 1.00 84.44 168 HIS A CA 1
ATOM 1292 C C . HIS A 1 168 ? -11.790 2.940 7.741 1.00 84.44 168 HIS A C 1
ATOM 1294 O O . HIS A 1 168 ? -12.619 2.783 6.845 1.00 84.44 168 HIS A O 1
ATOM 1300 N N . PRO A 1 169 ? -10.533 2.466 7.588 1.00 80.75 169 PRO A N 1
ATOM 1301 C CA . PRO A 1 169 ? -10.010 1.954 6.310 1.00 80.75 169 PRO A CA 1
ATOM 1302 C C . PRO A 1 169 ? -10.756 0.767 5.672 1.00 80.75 169 PRO A C 1
ATOM 1304 O O . PRO A 1 169 ? -10.497 0.433 4.515 1.00 80.75 169 PRO A O 1
ATOM 1307 N N . THR A 1 170 ? -11.619 0.078 6.423 1.00 82.06 170 THR A N 1
ATOM 1308 C CA . THR A 1 170 ? -12.447 -1.037 5.920 1.00 82.06 170 THR A CA 1
ATOM 1309 C C . THR A 1 170 ? -13.739 -0.567 5.257 1.00 82.06 170 THR A C 1
ATOM 1311 O O . THR A 1 170 ? -14.366 -1.362 4.557 1.00 82.06 170 THR A O 1
ATOM 1314 N N . ILE A 1 171 ? -14.144 0.686 5.485 1.00 80.69 171 ILE A N 1
ATOM 1315 C CA . ILE A 1 171 ? -15.292 1.307 4.829 1.00 80.69 171 ILE A CA 1
ATOM 1316 C C . ILE A 1 171 ? -14.821 1.852 3.481 1.00 80.69 171 ILE A C 1
ATOM 1318 O O . ILE A 1 171 ? -13.838 2.588 3.384 1.00 80.69 171 ILE A O 1
ATOM 1322 N N . ILE A 1 172 ? -15.485 1.409 2.418 1.00 72.81 172 ILE A N 1
ATOM 1323 C CA . ILE A 1 172 ? -15.148 1.740 1.030 1.00 72.81 172 ILE A CA 1
ATOM 1324 C C . ILE A 1 172 ? -16.441 2.176 0.354 1.00 72.81 172 ILE A C 1
ATOM 1326 O O . ILE A 1 172 ? -17.020 1.454 -0.461 1.00 72.81 172 ILE A O 1
ATOM 1330 N N . GLU A 1 173 ? -16.937 3.328 0.790 1.00 67.38 173 GLU A N 1
ATOM 1331 C CA . GLU A 1 173 ? -18.147 3.945 0.266 1.00 67.38 173 GLU A CA 1
ATOM 1332 C C . GLU A 1 173 ? -17.901 5.437 0.005 1.00 67.38 173 GLU A C 1
ATOM 1334 O O . GLU A 1 173 ? -17.258 6.119 0.802 1.00 67.38 173 GLU A O 1
ATOM 1339 N N . GLY A 1 174 ? -18.445 5.953 -1.104 1.00 65.94 174 GLY A N 1
ATOM 1340 C CA . GLY A 1 174 ? -18.473 7.388 -1.420 1.00 65.94 174 GLY A CA 1
ATOM 1341 C C . GLY A 1 174 ? -17.513 7.869 -2.518 1.00 65.94 174 GLY A C 1
ATOM 1342 O O . GLY A 1 174 ? -17.658 8.995 -2.992 1.00 65.94 174 GLY A O 1
ATOM 1343 N N . GLY A 1 175 ? -16.579 7.040 -2.984 1.00 71.44 175 GLY A N 1
ATOM 1344 C CA . GLY A 1 175 ? -15.625 7.353 -4.051 1.00 71.44 175 GLY A CA 1
ATOM 1345 C C . GLY A 1 175 ? -16.079 6.928 -5.455 1.00 71.44 175 GLY A C 1
ATOM 1346 O O . GLY A 1 175 ? -16.715 5.893 -5.657 1.00 71.44 175 GLY A O 1
ATOM 1347 N N . TYR A 1 176 ? -15.684 7.691 -6.485 1.00 70.31 176 TYR A N 1
ATOM 1348 C CA . TYR A 1 176 ? -16.029 7.397 -7.891 1.00 70.31 176 TYR A CA 1
ATOM 1349 C C . TYR A 1 176 ? -15.490 6.046 -8.407 1.00 70.31 176 TYR A C 1
ATOM 1351 O O . TYR A 1 176 ? -16.001 5.515 -9.394 1.00 70.31 176 TYR A O 1
ATOM 1359 N N . ALA A 1 177 ? -14.447 5.498 -7.776 1.00 72.88 177 ALA A N 1
ATOM 1360 C CA . ALA A 1 177 ? -13.773 4.267 -8.194 1.00 72.88 177 ALA A CA 1
ATOM 1361 C C . ALA A 1 177 ? -14.029 3.071 -7.255 1.00 72.88 177 ALA A C 1
ATOM 1363 O O . ALA A 1 177 ? -13.440 2.010 -7.460 1.00 72.88 177 ALA A O 1
ATOM 1364 N N . ASP A 1 178 ? -14.912 3.208 -6.262 1.00 79.19 178 ASP A N 1
ATOM 1365 C CA . ASP A 1 178 ? -15.099 2.222 -5.184 1.00 79.19 178 ASP A CA 1
ATOM 1366 C C . ASP A 1 178 ? -15.714 0.900 -5.652 1.00 79.19 178 ASP A C 1
ATOM 1368 O O . ASP A 1 178 ? -15.514 -0.147 -5.036 1.00 79.19 178 ASP A O 1
ATOM 1372 N N . TRP A 1 179 ? -16.395 0.914 -6.801 1.00 82.94 179 TRP A N 1
ATOM 1373 C CA . TRP A 1 179 ? -16.945 -0.291 -7.418 1.00 82.94 179 TRP A CA 1
ATOM 1374 C C . TRP A 1 179 ? -15.867 -1.351 -7.691 1.00 82.94 179 TRP A C 1
ATOM 1376 O O . TRP A 1 179 ? -16.143 -2.545 -7.574 1.00 82.94 179 TRP A O 1
ATOM 1386 N N . TRP A 1 180 ? -14.640 -0.942 -8.033 1.00 84.50 180 TRP A N 1
ATOM 1387 C CA . TRP A 1 180 ? -13.555 -1.862 -8.374 1.00 84.50 180 TRP A CA 1
ATOM 1388 C C . TRP A 1 180 ? -12.995 -2.592 -7.139 1.00 84.50 180 TRP A C 1
ATOM 1390 O O . TRP A 1 180 ? -13.030 -3.826 -7.131 1.00 84.50 180 TRP A O 1
ATOM 1400 N N . PRO A 1 181 ? -12.551 -1.897 -6.070 1.00 83.69 181 PRO A N 1
ATOM 1401 C CA . PRO A 1 181 ? -12.169 -2.541 -4.816 1.00 83.69 181 PRO A CA 1
ATOM 1402 C C . PRO A 1 181 ? -13.275 -3.414 -4.227 1.00 83.69 181 PRO A C 1
ATOM 1404 O O . PRO A 1 181 ? -12.982 -4.541 -3.840 1.00 83.69 181 PRO A O 1
ATOM 1407 N N . ASN A 1 182 ? -14.531 -2.949 -4.218 1.00 84.44 182 ASN A N 1
ATOM 1408 C CA . ASN A 1 182 ? -15.648 -3.721 -3.666 1.00 84.44 182 ASN A CA 1
ATOM 1409 C C . ASN A 1 182 ? -15.889 -5.014 -4.462 1.00 84.44 182 ASN A C 1
ATOM 1411 O O . ASN A 1 182 ? -15.952 -6.095 -3.885 1.00 84.44 182 ASN A O 1
ATOM 1415 N N . THR A 1 183 ? -15.873 -4.948 -5.797 1.00 86.62 183 THR A N 1
ATOM 1416 C CA . THR A 1 183 ? -16.031 -6.142 -6.649 1.00 86.62 183 THR A CA 1
ATOM 1417 C C . THR A 1 183 ? -14.939 -7.186 -6.398 1.00 86.62 183 THR A C 1
ATOM 1419 O O . THR A 1 183 ? -15.222 -8.383 -6.364 1.00 86.62 183 THR A O 1
ATOM 1422 N N . ILE A 1 184 ? -13.682 -6.761 -6.248 1.00 87.44 184 ILE A N 1
ATOM 1423 C CA . ILE A 1 184 ? -12.560 -7.676 -5.997 1.00 87.44 184 ILE A CA 1
ATOM 1424 C C . ILE A 1 184 ? -12.594 -8.195 -4.556 1.00 87.44 184 ILE A C 1
ATOM 1426 O O . ILE A 1 184 ? -12.332 -9.375 -4.323 1.00 87.44 184 ILE A O 1
ATOM 1430 N N . ARG A 1 185 ? -12.949 -7.347 -3.588 1.00 85.38 185 ARG A N 1
ATOM 1431 C CA . ARG A 1 185 ? -13.110 -7.742 -2.188 1.00 85.38 185 ARG A CA 1
ATOM 1432 C C . ARG A 1 185 ? -14.131 -8.855 -2.042 1.00 85.38 185 ARG A C 1
ATOM 1434 O O . ARG A 1 185 ? -13.812 -9.878 -1.442 1.00 85.38 185 ARG A O 1
ATOM 1441 N N . ASP A 1 186 ? -15.290 -8.698 -2.661 1.00 84.81 186 ASP A N 1
ATOM 1442 C CA . ASP A 1 186 ? -16.412 -9.604 -2.449 1.00 84.81 186 ASP A CA 1
ATOM 1443 C C . ASP A 1 186 ? -16.270 -10.901 -3.270 1.00 84.81 186 ASP A C 1
ATOM 1445 O O . ASP A 1 186 ? -16.682 -11.967 -2.819 1.00 84.81 186 ASP A O 1
ATOM 1449 N N . ASN A 1 187 ? -15.621 -10.849 -4.443 1.00 87.50 187 ASN A N 1
ATOM 1450 C CA . ASN A 1 187 ? -15.460 -12.019 -5.321 1.00 87.50 187 ASN A CA 1
ATOM 1451 C C . ASN A 1 187 ? -14.122 -12.757 -5.173 1.00 87.50 187 ASN A C 1
ATOM 1453 O O . ASN A 1 187 ? -14.027 -13.925 -5.548 1.00 87.50 187 ASN A O 1
ATOM 1457 N N . ILE A 1 188 ? -13.071 -12.087 -4.692 1.00 86.44 188 ILE A N 1
ATOM 1458 C CA . ILE A 1 188 ? -11.719 -12.653 -4.588 1.00 86.44 188 ILE A CA 1
ATOM 1459 C C . ILE A 1 188 ? -11.261 -12.646 -3.131 1.00 86.44 188 ILE A C 1
ATOM 1461 O O . ILE A 1 188 ? -11.014 -13.707 -2.568 1.00 86.44 188 ILE A O 1
ATOM 1465 N N . TRP A 1 189 ? -11.151 -11.489 -2.478 1.00 84.88 189 TRP A N 1
ATOM 1466 C CA . TRP A 1 189 ? -10.509 -11.455 -1.159 1.00 84.88 189 TRP A CA 1
ATOM 1467 C C . TRP A 1 189 ? -11.302 -12.203 -0.080 1.00 84.88 189 TRP A C 1
ATOM 1469 O O . TRP A 1 189 ? -10.715 -13.009 0.644 1.00 84.88 189 TRP A O 1
ATOM 1479 N N . ALA A 1 190 ? -12.613 -11.977 0.010 1.00 83.12 190 ALA A N 1
ATOM 1480 C CA . ALA A 1 190 ? -13.463 -12.577 1.033 1.00 83.12 190 ALA A CA 1
ATOM 1481 C C . ALA A 1 190 ? -13.653 -14.097 0.844 1.00 83.12 190 ALA A C 1
ATOM 1483 O O . ALA A 1 190 ? -13.396 -14.827 1.804 1.00 83.12 190 ALA A O 1
ATOM 1484 N N . PRO A 1 191 ? -13.982 -14.630 -0.355 1.00 86.12 191 PRO A N 1
ATOM 1485 C CA . PRO A 1 191 ? -14.165 -16.074 -0.540 1.00 86.12 191 PRO A CA 1
ATOM 1486 C C . PRO A 1 191 ? -12.891 -16.890 -0.303 1.00 86.12 191 PRO A C 1
ATOM 1488 O O . PRO A 1 191 ? -12.958 -18.028 0.154 1.00 86.12 191 PRO A O 1
ATOM 1491 N N . PHE A 1 192 ? -11.724 -16.310 -0.598 1.00 84.62 192 PHE A N 1
ATOM 1492 C CA . PHE A 1 192 ? -10.432 -16.953 -0.361 1.00 84.62 192 PHE A CA 1
ATOM 1493 C C . PHE A 1 192 ? -9.851 -16.661 1.035 1.00 84.62 192 PHE A C 1
ATOM 1495 O O . PHE A 1 192 ? -8.756 -17.134 1.337 1.00 84.62 192 PHE A O 1
ATOM 1502 N N . GLY A 1 193 ? -10.545 -15.892 1.886 1.00 82.38 193 GLY A N 1
ATOM 1503 C CA . GLY A 1 193 ? -10.077 -15.543 3.233 1.00 82.38 193 GLY A CA 1
ATOM 1504 C C . GLY A 1 193 ? -8.747 -14.780 3.238 1.00 82.38 193 GLY A C 1
ATOM 1505 O O . GLY A 1 193 ? -7.951 -14.897 4.171 1.00 82.38 193 GLY A O 1
ATOM 1506 N N . ILE A 1 194 ? -8.459 -14.027 2.174 1.00 83.75 194 ILE A N 1
ATOM 1507 C CA . ILE A 1 194 ? -7.178 -13.342 2.006 1.00 83.75 194 ILE A CA 1
ATOM 1508 C C . ILE A 1 194 ? -7.219 -12.039 2.802 1.00 83.75 194 ILE A C 1
ATOM 1510 O O . ILE A 1 194 ? -7.639 -10.986 2.316 1.00 83.75 194 ILE A O 1
ATOM 1514 N N . GLY A 1 195 ? -6.753 -12.119 4.046 1.00 80.94 195 GLY A N 1
ATOM 1515 C CA . GLY A 1 195 ? -6.609 -10.962 4.922 1.00 80.94 195 GLY A CA 1
ATOM 1516 C C . GLY A 1 195 ? -5.559 -9.957 4.437 1.00 80.94 195 GLY A C 1
ATOM 1517 O O . GLY A 1 195 ? -4.693 -10.261 3.611 1.00 80.94 195 GLY A O 1
ATOM 1518 N N . VAL A 1 196 ? -5.596 -8.758 5.026 1.00 79.81 196 VAL A N 1
ATOM 1519 C CA . VAL A 1 196 ? -4.758 -7.600 4.658 1.00 79.81 196 VAL A CA 1
ATOM 1520 C C . VAL A 1 196 ? -3.260 -7.935 4.579 1.00 79.81 196 VAL A C 1
ATOM 1522 O O . VAL A 1 196 ? -2.568 -7.510 3.658 1.00 79.81 196 VAL A O 1
ATOM 1525 N N . ASN A 1 197 ? -2.757 -8.771 5.492 1.00 81.50 197 ASN A N 1
ATOM 1526 C CA . ASN A 1 197 ? -1.344 -9.154 5.545 1.00 81.50 197 ASN A CA 1
ATOM 1527 C C . ASN A 1 197 ? -0.904 -9.959 4.314 1.00 81.50 197 ASN A C 1
ATOM 1529 O O . ASN A 1 197 ? 0.169 -9.715 3.764 1.00 81.50 197 ASN A O 1
ATOM 1533 N N . ILE A 1 198 ? -1.731 -10.905 3.862 1.00 83.44 198 ILE A N 1
ATOM 1534 C CA . ILE A 1 198 ? -1.422 -11.724 2.683 1.00 83.44 198 ILE A CA 1
ATOM 1535 C C . ILE A 1 198 ? -1.536 -10.870 1.421 1.00 83.44 198 ILE A C 1
ATOM 1537 O O . ILE A 1 198 ? -0.667 -10.961 0.554 1.00 83.44 198 ILE A O 1
ATOM 1541 N N . GLN A 1 199 ? -2.538 -9.987 1.346 1.00 84.19 199 GLN A N 1
ATOM 1542 C CA . GLN A 1 199 ? -2.663 -9.027 0.248 1.00 84.19 199 GLN A CA 1
ATOM 1543 C C . GLN A 1 199 ? -1.383 -8.174 0.109 1.00 84.19 199 GLN A C 1
ATOM 1545 O O . GLN A 1 199 ? -0.858 -8.030 -0.995 1.00 84.19 199 GLN A O 1
ATOM 1550 N N . TRP A 1 200 ? -0.815 -7.687 1.223 1.00 79.44 200 TRP A N 1
ATOM 1551 C CA . TRP A 1 200 ? 0.447 -6.931 1.227 1.00 79.44 200 TRP A CA 1
ATOM 1552 C C . TRP A 1 200 ? 1.641 -7.752 0.734 1.00 79.44 200 TRP A C 1
ATOM 1554 O O . TRP A 1 200 ? 2.488 -7.230 0.007 1.00 79.44 200 TRP A O 1
ATOM 1564 N N . ILE A 1 201 ? 1.726 -9.030 1.116 1.00 83.25 201 ILE A N 1
ATOM 1565 C CA . ILE A 1 201 ? 2.801 -9.927 0.669 1.00 83.25 201 ILE A CA 1
ATOM 1566 C C . ILE A 1 201 ? 2.691 -10.182 -0.835 1.00 83.25 201 ILE A C 1
ATOM 1568 O O . ILE A 1 201 ? 3.699 -10.083 -1.535 1.00 83.25 201 ILE A O 1
ATOM 1572 N N . ILE A 1 202 ? 1.486 -10.468 -1.340 1.00 84.94 202 ILE A N 1
ATOM 1573 C CA . ILE A 1 202 ? 1.235 -10.676 -2.773 1.00 84.94 202 ILE A CA 1
ATOM 1574 C C . ILE A 1 202 ? 1.612 -9.416 -3.551 1.00 84.94 202 ILE A C 1
ATOM 1576 O O . ILE A 1 202 ? 2.374 -9.498 -4.513 1.00 84.94 202 ILE A O 1
ATOM 1580 N N . LEU A 1 203 ? 1.144 -8.247 -3.108 1.00 84.31 203 LEU A N 1
ATOM 1581 C CA . LEU A 1 203 ? 1.453 -6.977 -3.756 1.00 84.31 203 LEU A CA 1
ATOM 1582 C C . LEU A 1 203 ? 2.962 -6.707 -3.759 1.00 84.31 203 LEU A C 1
ATOM 1584 O O . LEU A 1 203 ? 3.527 -6.410 -4.807 1.00 84.31 203 LEU A O 1
ATOM 1588 N N . GLY A 1 204 ? 3.631 -6.856 -2.614 1.00 83.69 204 GLY A N 1
ATOM 1589 C CA . GLY A 1 204 ? 5.074 -6.645 -2.501 1.00 83.69 204 GLY A CA 1
ATOM 1590 C C . GLY A 1 204 ? 5.888 -7.603 -3.374 1.00 83.69 204 GLY A C 1
ATOM 1591 O O . GLY A 1 204 ? 6.851 -7.182 -4.015 1.00 83.69 204 GLY A O 1
ATOM 1592 N N . LEU A 1 205 ? 5.480 -8.873 -3.448 1.00 84.62 205 LEU A N 1
ATOM 1593 C CA . LEU A 1 205 ? 6.097 -9.872 -4.318 1.00 84.62 205 LEU A CA 1
ATOM 1594 C C . LEU A 1 205 ? 5.945 -9.461 -5.780 1.00 84.62 205 LEU A C 1
ATOM 1596 O O . LEU A 1 205 ? 6.936 -9.349 -6.495 1.00 84.62 205 LEU A O 1
ATOM 1600 N N . VAL A 1 206 ? 4.719 -9.181 -6.213 1.00 85.81 206 VAL A N 1
ATOM 1601 C CA . VAL A 1 206 ? 4.427 -8.882 -7.612 1.00 85.81 206 VAL A CA 1
ATOM 1602 C C . VAL A 1 206 ? 5.061 -7.553 -8.038 1.00 85.81 206 VAL A C 1
ATOM 1604 O O . VAL A 1 206 ? 5.738 -7.508 -9.063 1.00 85.81 206 VAL A O 1
ATOM 1607 N N . VAL A 1 207 ? 4.949 -6.492 -7.236 1.00 86.12 207 VAL A N 1
ATOM 1608 C CA . VAL A 1 207 ? 5.619 -5.206 -7.501 1.00 86.12 207 VAL A CA 1
ATOM 1609 C C . VAL A 1 207 ? 7.138 -5.381 -7.546 1.00 86.12 207 VAL A C 1
ATOM 1611 O O . VAL A 1 207 ? 7.780 -4.856 -8.455 1.00 86.12 207 VAL A O 1
ATOM 1614 N N . GLY A 1 208 ? 7.724 -6.160 -6.629 1.00 85.62 208 GLY A N 1
ATOM 1615 C CA . GLY A 1 208 ? 9.157 -6.467 -6.632 1.00 85.62 208 GLY A CA 1
ATOM 1616 C C . GLY A 1 208 ? 9.609 -7.188 -7.899 1.00 85.62 208 GLY A C 1
ATOM 1617 O O . GLY A 1 208 ? 10.616 -6.798 -8.497 1.00 85.62 208 GLY A O 1
ATOM 1618 N N . CYS A 1 209 ? 8.834 -8.175 -8.361 1.00 85.12 209 CYS A N 1
ATOM 1619 C CA . CYS A 1 209 ? 9.083 -8.871 -9.623 1.00 85.12 209 CYS A CA 1
ATOM 1620 C C . CYS A 1 209 ? 9.174 -7.888 -10.794 1.00 85.12 209 CYS A C 1
ATOM 1622 O O . CYS A 1 209 ? 10.156 -7.891 -11.540 1.00 85.12 209 CYS A O 1
ATOM 1624 N N . VAL A 1 210 ? 8.154 -7.040 -10.957 1.00 86.88 210 VAL A N 1
ATOM 1625 C CA . VAL A 1 210 ? 8.068 -6.164 -12.127 1.00 86.88 210 VAL A CA 1
ATOM 1626 C C . VAL A 1 210 ? 9.058 -5.002 -12.037 1.00 86.88 210 VAL A C 1
ATOM 1628 O O . VAL A 1 210 ? 9.686 -4.661 -13.037 1.00 86.88 210 VAL A O 1
ATOM 1631 N N . MET A 1 211 ? 9.273 -4.432 -10.848 1.00 86.38 211 MET A N 1
ATOM 1632 C CA . MET A 1 211 ? 10.262 -3.371 -10.637 1.00 86.38 211 MET A CA 1
ATOM 1633 C C . MET A 1 211 ? 11.684 -3.857 -10.950 1.00 86.38 211 MET A C 1
AT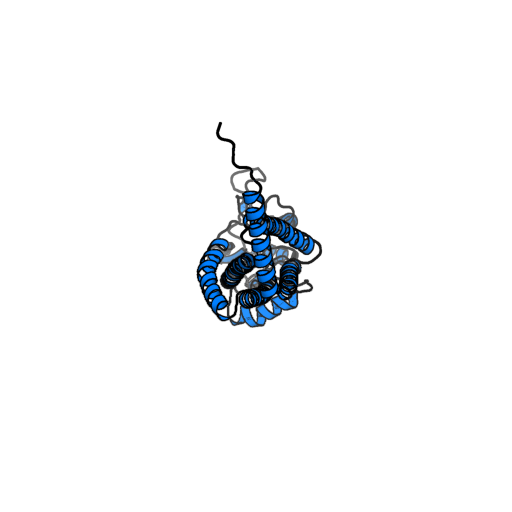OM 1635 O O . MET A 1 211 ? 12.440 -3.150 -11.619 1.00 86.38 211 MET A O 1
ATOM 1639 N N . GLY A 1 212 ? 12.035 -5.078 -10.528 1.00 85.94 212 GLY A N 1
ATOM 1640 C CA . GLY A 1 212 ? 13.318 -5.701 -10.860 1.00 85.94 212 GLY A CA 1
ATOM 1641 C C . GLY A 1 212 ? 13.478 -5.954 -12.361 1.00 85.94 212 GLY A C 1
ATOM 1642 O O . GLY A 1 212 ? 14.518 -5.628 -12.936 1.00 85.94 212 GLY A O 1
ATOM 1643 N N . ALA A 1 213 ? 12.434 -6.476 -13.011 1.00 86.31 213 ALA A N 1
ATOM 1644 C CA . ALA A 1 213 ? 12.429 -6.732 -14.449 1.00 86.31 213 ALA A CA 1
ATOM 1645 C C . ALA A 1 213 ? 12.557 -5.440 -15.271 1.00 86.31 213 ALA A C 1
ATOM 1647 O O . ALA A 1 213 ? 13.485 -5.303 -16.066 1.00 86.31 213 ALA A O 1
ATOM 1648 N N . ALA A 1 214 ? 11.677 -4.462 -15.051 1.00 87.62 214 ALA A N 1
ATOM 1649 C CA . ALA A 1 214 ? 11.683 -3.199 -15.786 1.00 87.62 214 ALA A CA 1
ATOM 1650 C C . ALA A 1 214 ? 12.981 -2.404 -15.551 1.00 87.62 214 ALA A C 1
ATOM 1652 O O . ALA A 1 214 ? 13.556 -1.852 -16.493 1.00 87.62 214 ALA A O 1
ATOM 1653 N N . GLY A 1 215 ? 13.497 -2.392 -14.316 1.00 86.06 215 GLY A N 1
ATOM 1654 C CA . GLY A 1 215 ? 14.752 -1.721 -13.972 1.00 86.06 215 GLY A CA 1
ATOM 1655 C C . GLY A 1 215 ? 15.982 -2.329 -14.656 1.00 86.06 215 GLY A C 1
ATOM 1656 O O . GLY A 1 215 ? 16.837 -1.594 -15.146 1.00 86.06 215 GLY A O 1
ATOM 1657 N N . ALA A 1 216 ? 16.071 -3.660 -14.732 1.00 85.31 216 ALA A N 1
ATOM 1658 C CA . ALA A 1 216 ? 17.172 -4.335 -15.421 1.00 85.31 216 ALA A CA 1
ATOM 1659 C C . ALA A 1 216 ? 17.076 -4.186 -16.950 1.00 85.31 216 ALA A C 1
ATOM 1661 O O . ALA A 1 216 ? 18.065 -3.844 -17.602 1.00 85.31 216 ALA A O 1
ATOM 1662 N N . GLN A 1 217 ? 15.881 -4.384 -17.519 1.00 87.38 217 GLN A N 1
ATOM 1663 C CA . GLN A 1 217 ? 15.685 -4.342 -18.970 1.00 87.38 217 GLN A CA 1
ATOM 1664 C C . GLN A 1 217 ? 15.825 -2.935 -19.547 1.00 87.38 217 GLN A C 1
ATOM 1666 O O . GLN A 1 217 ? 16.424 -2.776 -20.605 1.00 87.38 217 GLN A O 1
ATOM 1671 N N . SER A 1 218 ? 15.351 -1.902 -18.846 1.00 87.75 218 SER A N 1
ATOM 1672 C CA . SER A 1 218 ? 15.537 -0.509 -19.281 1.00 87.75 218 SER A CA 1
ATOM 1673 C C . SER A 1 218 ? 17.015 -0.132 -19.392 1.00 87.75 218 SER A C 1
ATOM 1675 O O . SER A 1 218 ? 17.415 0.460 -20.390 1.00 87.75 218 SER A O 1
ATOM 1677 N N . ARG A 1 219 ? 17.846 -0.531 -18.419 1.00 87.12 219 ARG A N 1
ATOM 1678 C CA . ARG A 1 219 ? 19.298 -0.291 -18.452 1.00 87.12 219 ARG A CA 1
ATOM 1679 C C . ARG A 1 219 ? 19.982 -1.060 -19.576 1.00 87.12 219 ARG A C 1
ATOM 1681 O O . ARG A 1 219 ? 20.801 -0.479 -20.275 1.00 87.12 219 ARG A O 1
ATOM 1688 N N . SER A 1 220 ? 19.625 -2.331 -19.766 1.00 88.31 220 SER A N 1
ATOM 1689 C CA . SER A 1 220 ? 20.163 -3.151 -20.860 1.00 88.31 220 SER A CA 1
ATOM 1690 C C . SER A 1 220 ? 19.768 -2.609 -22.236 1.00 88.31 220 SER A C 1
ATOM 1692 O O . SER A 1 220 ? 20.580 -2.594 -23.158 1.00 88.31 220 SER A O 1
ATOM 1694 N N . MET A 1 221 ? 18.530 -2.134 -22.380 1.00 88.75 221 MET A N 1
ATOM 1695 C CA . MET A 1 221 ? 18.058 -1.503 -23.609 1.00 88.75 221 MET A CA 1
ATOM 1696 C C . MET A 1 221 ? 18.805 -0.195 -23.864 1.00 88.75 221 MET A C 1
ATOM 1698 O O . MET A 1 221 ? 19.270 0.039 -24.972 1.00 88.75 221 MET A O 1
ATOM 1702 N N . PHE A 1 222 ? 18.959 0.632 -22.830 1.00 90.12 222 PHE A N 1
ATOM 1703 C CA . PHE A 1 222 ? 19.656 1.908 -22.927 1.00 90.12 222 PHE A CA 1
ATOM 1704 C C . PHE A 1 222 ? 21.137 1.733 -23.277 1.00 90.12 222 PHE A C 1
ATOM 1706 O O . PHE A 1 222 ? 21.624 2.426 -24.159 1.00 90.12 222 PHE A O 1
ATOM 1713 N N . SER A 1 223 ? 21.838 0.764 -22.678 1.00 88.56 223 SER A N 1
ATOM 1714 C CA . SER A 1 223 ? 23.255 0.515 -22.983 1.00 88.56 223 SER A CA 1
ATOM 1715 C C . SER A 1 223 ? 23.509 0.076 -24.426 1.00 88.56 223 SER A C 1
ATOM 1717 O O . SER A 1 223 ? 24.624 0.219 -24.901 1.00 88.56 223 SER A O 1
ATOM 1719 N N . LYS A 1 224 ? 22.500 -0.470 -25.119 1.00 87.00 224 LYS A N 1
ATOM 1720 C CA . LYS A 1 224 ? 22.592 -0.813 -26.548 1.00 87.00 224 LYS A CA 1
ATOM 1721 C C . LYS A 1 224 ? 22.365 0.390 -27.469 1.00 87.00 224 LYS A C 1
ATOM 1723 O O . LYS A 1 224 ? 22.684 0.309 -28.643 1.00 87.00 224 LYS A O 1
ATOM 1728 N N . LEU A 1 225 ? 21.763 1.467 -26.963 1.00 89.31 225 LEU A N 1
ATOM 1729 C CA . LEU A 1 225 ? 21.380 2.648 -27.745 1.00 89.31 225 LEU A CA 1
ATOM 1730 C C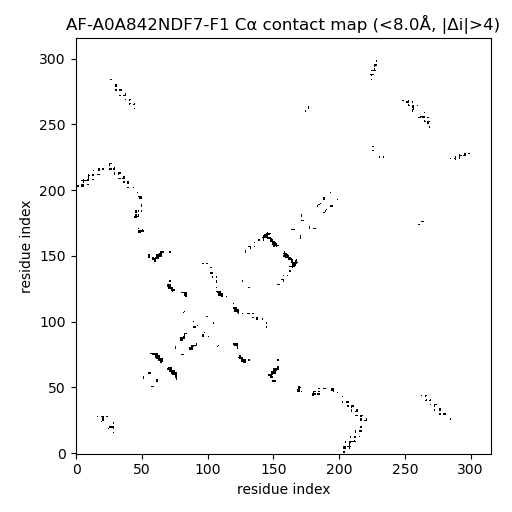 . LEU A 1 225 ? 22.384 3.800 -27.634 1.00 89.31 225 LEU A C 1
ATOM 1732 O O . LEU A 1 225 ? 22.229 4.807 -28.320 1.00 89.31 225 LEU A O 1
ATOM 1736 N N . ILE A 1 226 ? 23.357 3.695 -26.732 1.00 92.12 226 ILE A N 1
ATOM 1737 C CA . ILE A 1 226 ? 24.335 4.753 -26.489 1.00 92.12 226 ILE A CA 1
ATOM 1738 C C . ILE A 1 226 ? 25.614 4.492 -27.293 1.00 92.12 226 ILE A C 1
ATOM 1740 O O . ILE A 1 226 ? 26.073 3.352 -27.320 1.00 92.12 226 ILE A O 1
ATOM 1744 N N . PRO A 1 227 ? 26.206 5.531 -27.905 1.00 89.81 227 PRO A N 1
ATOM 1745 C CA . PRO A 1 227 ? 27.525 5.428 -28.515 1.00 89.81 227 PRO A CA 1
ATOM 1746 C C . PRO A 1 227 ? 28.600 5.263 -27.431 1.00 89.81 227 PRO A C 1
ATOM 1748 O O . PRO A 1 227 ? 28.554 5.928 -26.385 1.00 89.81 227 PRO A O 1
ATOM 1751 N N . GLU A 1 228 ? 29.588 4.408 -27.683 1.00 87.00 228 GLU A N 1
ATOM 1752 C CA . GLU A 1 228 ? 30.694 4.123 -26.766 1.00 87.00 228 GLU A CA 1
ATOM 1753 C C . GLU A 1 228 ? 31.483 5.399 -26.436 1.00 87.00 228 GLU A C 1
ATOM 1755 O O . GLU A 1 228 ? 31.818 5.642 -25.270 1.00 87.00 228 GLU A O 1
ATOM 1760 N N . SER A 1 229 ? 31.680 6.266 -27.434 1.00 86.88 229 SER A N 1
ATOM 1761 C CA . SER A 1 229 ? 32.406 7.541 -27.337 1.00 86.88 229 SER A CA 1
ATOM 1762 C C . SER A 1 229 ? 31.830 8.522 -26.308 1.00 86.88 229 SER A C 1
ATOM 1764 O O . SER A 1 229 ? 32.575 9.323 -25.739 1.00 86.88 229 SER A O 1
ATOM 1766 N N . ARG A 1 230 ? 30.519 8.463 -26.028 1.00 86.88 230 ARG A N 1
ATOM 1767 C CA . ARG A 1 230 ? 29.809 9.408 -25.137 1.00 86.88 230 ARG A CA 1
ATOM 1768 C C . ARG A 1 230 ? 29.032 8.732 -24.009 1.00 86.88 230 ARG A C 1
ATOM 1770 O O . ARG A 1 230 ? 28.142 9.331 -23.404 1.00 86.88 230 ARG A O 1
ATOM 1777 N N . THR A 1 231 ? 29.418 7.509 -23.658 1.00 88.44 231 THR A N 1
ATOM 1778 C CA . THR A 1 231 ? 28.790 6.690 -22.608 1.00 88.44 231 THR A CA 1
ATOM 1779 C C . THR A 1 231 ? 28.520 7.465 -21.306 1.00 88.44 231 THR A C 1
ATOM 1781 O O . THR A 1 231 ? 27.410 7.425 -20.772 1.00 88.44 231 THR A O 1
ATOM 1784 N N . THR A 1 232 ? 29.504 8.219 -20.800 1.00 90.12 232 THR A N 1
ATOM 1785 C CA . THR A 1 232 ? 29.383 8.978 -19.538 1.00 90.12 232 THR A CA 1
ATOM 1786 C C . THR A 1 232 ? 28.353 10.109 -19.617 1.00 90.12 232 THR A C 1
ATOM 1788 O O . THR A 1 232 ? 27.637 10.346 -18.644 1.00 90.12 232 THR A O 1
ATOM 1791 N N . GLU A 1 233 ? 28.240 10.788 -20.763 1.00 92.25 233 GLU A N 1
ATOM 1792 C CA . GLU A 1 233 ? 27.273 11.872 -20.976 1.00 92.25 233 GLU A CA 1
ATOM 1793 C C . GLU A 1 233 ? 25.840 11.323 -20.953 1.00 92.25 233 GLU A C 1
ATOM 1795 O O . GLU A 1 233 ? 24.990 11.803 -20.198 1.00 92.25 233 GLU A O 1
ATOM 1800 N N . PHE A 1 234 ? 25.597 10.242 -21.700 1.00 91.81 234 PHE A N 1
ATOM 1801 C CA . PHE A 1 234 ? 24.284 9.604 -21.776 1.00 91.81 234 PHE A CA 1
ATOM 1802 C C . PHE A 1 234 ? 23.865 8.945 -20.455 1.00 91.81 234 PHE A C 1
ATOM 1804 O O . PHE A 1 234 ? 22.719 9.111 -20.034 1.00 91.81 234 PHE A O 1
ATOM 1811 N N . PHE A 1 235 ? 24.766 8.252 -19.747 1.00 89.06 235 PHE A N 1
ATOM 1812 C CA . PHE A 1 235 ? 24.449 7.721 -18.413 1.00 89.06 235 PHE A CA 1
ATOM 1813 C C . PHE A 1 235 ? 24.263 8.826 -17.366 1.00 89.06 235 PHE A C 1
ATOM 1815 O O . PHE A 1 235 ? 23.417 8.684 -16.477 1.00 89.06 235 PHE A O 1
ATOM 1822 N N . GLY A 1 236 ? 24.990 9.943 -17.484 1.00 91.38 236 GLY A N 1
ATOM 1823 C CA . GLY A 1 236 ? 24.764 11.142 -16.679 1.00 91.38 236 GLY A CA 1
ATOM 1824 C C . GLY A 1 236 ? 23.353 11.702 -16.877 1.00 91.38 236 GLY A C 1
ATOM 1825 O O . GLY A 1 236 ? 22.640 11.943 -15.898 1.00 91.38 236 GLY A O 1
ATOM 1826 N N . PHE A 1 237 ? 22.906 11.816 -18.132 1.00 92.19 237 PHE A N 1
ATOM 1827 C CA . PHE A 1 237 ? 21.547 12.240 -18.471 1.00 92.19 237 PHE A CA 1
ATOM 1828 C C . PHE A 1 237 ? 20.481 11.239 -17.999 1.00 92.19 237 PHE A C 1
ATOM 1830 O O . PHE A 1 237 ? 19.496 11.640 -17.379 1.00 92.19 237 PHE A O 1
ATOM 1837 N N . PHE A 1 238 ? 20.693 9.933 -18.196 1.00 89.31 238 PHE A N 1
ATOM 1838 C CA . PHE A 1 238 ? 19.802 8.879 -17.694 1.00 89.31 238 PHE A CA 1
ATOM 1839 C C . PHE A 1 238 ? 19.610 8.975 -16.172 1.00 89.31 238 PHE A C 1
ATOM 1841 O O . PHE A 1 238 ? 18.484 8.924 -15.669 1.00 89.31 238 PHE A O 1
ATOM 1848 N N . GLY A 1 239 ? 20.701 9.189 -15.428 1.00 88.56 239 GLY A N 1
ATOM 1849 C CA . GLY A 1 239 ? 20.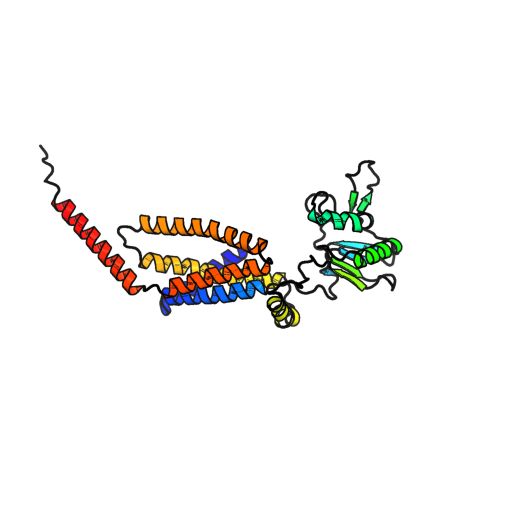657 9.412 -13.984 1.00 88.56 239 GLY A CA 1
ATOM 1850 C C . GLY A 1 239 ? 19.917 10.695 -13.589 1.00 88.56 239 GLY A C 1
ATOM 1851 O O . GLY A 1 239 ? 19.167 10.692 -12.609 1.00 88.56 239 GLY A O 1
ATOM 1852 N N . PHE A 1 240 ? 20.085 11.782 -14.348 1.00 93.50 240 PHE A N 1
ATOM 1853 C CA . PHE A 1 240 ? 19.356 13.035 -14.135 1.00 93.50 240 PHE A CA 1
ATOM 1854 C C . PHE A 1 240 ? 17.843 12.868 -14.338 1.00 93.50 240 PHE A C 1
ATOM 1856 O O . PHE A 1 240 ? 17.070 13.256 -13.461 1.00 93.50 240 PHE A O 1
ATOM 1863 N N . ILE A 1 241 ? 17.415 12.223 -15.430 1.00 91.56 241 ILE A N 1
ATOM 1864 C CA . ILE A 1 241 ? 15.997 11.939 -15.697 1.00 91.56 241 ILE A CA 1
ATOM 1865 C C . ILE A 1 241 ? 15.391 11.070 -14.591 1.00 91.56 241 ILE A C 1
ATOM 1867 O O . ILE A 1 241 ? 14.283 11.350 -14.134 1.00 91.56 241 ILE A O 1
ATOM 1871 N N . GLY A 1 242 ? 16.131 10.075 -14.089 1.00 88.69 242 GLY A N 1
ATOM 1872 C CA . GLY A 1 242 ? 15.695 9.266 -12.948 1.00 88.69 242 GLY A CA 1
ATOM 1873 C C . GLY A 1 242 ? 15.448 10.095 -11.681 1.00 88.69 242 GLY A C 1
ATOM 1874 O O . GLY A 1 242 ? 14.440 9.901 -11.001 1.00 88.69 242 GLY A O 1
ATOM 1875 N N . LYS A 1 243 ? 16.324 11.064 -11.381 1.00 91.69 243 LYS A N 1
ATOM 1876 C CA . LYS A 1 243 ? 16.140 11.987 -10.247 1.00 91.69 243 LYS A CA 1
ATOM 1877 C C . LYS A 1 243 ? 14.962 12.937 -10.458 1.00 91.69 243 LYS A C 1
ATOM 1879 O O . LYS A 1 243 ? 14.207 13.166 -9.519 1.00 91.69 243 LYS A O 1
ATOM 1884 N N . ALA A 1 244 ? 14.777 13.457 -11.671 1.00 91.94 244 ALA A N 1
ATOM 1885 C CA . ALA A 1 244 ? 13.633 14.305 -11.997 1.00 91.94 244 ALA A CA 1
ATOM 1886 C C . ALA A 1 244 ? 12.306 13.541 -11.841 1.00 91.94 244 ALA A C 1
ATOM 1888 O O . ALA A 1 244 ? 11.375 14.035 -11.205 1.00 91.94 244 ALA A O 1
ATOM 1889 N N . ALA A 1 245 ? 12.242 12.299 -12.332 1.00 89.12 245 ALA A N 1
ATOM 1890 C CA . ALA A 1 245 ? 11.076 11.432 -12.179 1.00 89.12 245 ALA A CA 1
ATOM 1891 C C . ALA A 1 245 ? 10.738 11.154 -10.701 1.00 89.12 245 ALA A C 1
ATOM 1893 O O . ALA A 1 245 ? 9.562 11.139 -10.337 1.00 89.12 245 ALA A O 1
ATOM 1894 N N . ALA A 1 246 ? 11.753 11.009 -9.838 1.00 88.88 246 ALA A N 1
ATOM 1895 C CA . ALA A 1 246 ? 11.566 10.816 -8.398 1.00 88.88 246 ALA A CA 1
ATOM 1896 C C . ALA A 1 246 ? 10.934 12.028 -7.685 1.00 88.88 246 ALA A C 1
ATOM 1898 O O . ALA A 1 246 ? 10.363 11.860 -6.612 1.00 88.88 246 ALA A O 1
ATOM 1899 N N . VAL A 1 247 ? 11.007 13.228 -8.273 1.00 92.12 247 VAL A N 1
ATOM 1900 C CA . VAL A 1 247 ? 10.329 14.437 -7.770 1.00 92.12 247 VAL A CA 1
ATOM 1901 C C . VAL A 1 247 ? 8.930 14.576 -8.375 1.00 92.12 247 VAL A C 1
ATOM 1903 O O . VAL A 1 247 ? 7.974 14.885 -7.667 1.00 92.12 247 VAL A O 1
ATOM 1906 N N . ILE A 1 248 ? 8.793 14.312 -9.678 1.00 89.62 248 ILE A N 1
ATOM 1907 C CA . ILE A 1 248 ? 7.521 14.443 -10.405 1.00 89.62 248 ILE A CA 1
ATOM 1908 C C . ILE A 1 248 ? 6.480 13.431 -9.906 1.00 89.62 248 ILE A C 1
ATOM 1910 O O . ILE A 1 248 ? 5.311 13.782 -9.785 1.00 89.62 248 ILE A O 1
ATOM 1914 N N . GLY A 1 249 ? 6.885 12.197 -9.586 1.00 86.00 249 GLY A N 1
ATOM 1915 C CA . GLY A 1 249 ? 5.972 11.146 -9.122 1.00 86.00 249 GLY A CA 1
ATOM 1916 C C . GLY A 1 249 ? 5.185 11.530 -7.858 1.00 86.00 249 GLY A C 1
ATOM 1917 O O . GLY A 1 249 ? 3.956 11.571 -7.913 1.00 86.00 249 GLY A O 1
ATOM 1918 N N . PRO A 1 250 ? 5.858 11.860 -6.737 1.00 89.38 250 PRO A N 1
ATOM 1919 C CA . PRO A 1 250 ? 5.190 12.319 -5.519 1.00 89.38 250 PRO A CA 1
ATOM 1920 C C . PRO A 1 250 ? 4.364 13.591 -5.720 1.00 89.38 250 PRO A C 1
ATOM 1922 O O . PRO A 1 250 ? 3.290 13.709 -5.142 1.00 89.38 250 PRO A O 1
ATOM 1925 N N . LEU A 1 251 ? 4.831 14.523 -6.559 1.00 90.31 251 LEU A N 1
ATOM 1926 C CA . LEU A 1 251 ? 4.095 15.751 -6.860 1.00 90.31 251 LEU A CA 1
ATOM 1927 C C . LEU A 1 251 ? 2.769 15.461 -7.580 1.00 90.31 251 LEU A C 1
ATOM 1929 O O . LEU A 1 251 ? 1.734 15.991 -7.188 1.00 90.31 251 LEU A O 1
ATOM 1933 N N . LEU A 1 252 ? 2.790 14.604 -8.605 1.00 88.12 252 LEU A N 1
ATOM 1934 C CA . LEU A 1 252 ? 1.578 14.180 -9.312 1.00 88.12 252 LEU A CA 1
ATOM 1935 C C . LEU A 1 252 ? 0.605 13.468 -8.373 1.00 88.12 252 LEU A C 1
ATOM 1937 O O . LEU A 1 252 ? -0.589 13.755 -8.413 1.00 88.12 252 LEU A O 1
ATOM 1941 N N . TYR A 1 253 ? 1.117 12.583 -7.514 1.00 86.19 253 TYR A N 1
ATOM 1942 C CA . TYR A 1 253 ? 0.299 11.897 -6.518 1.00 86.19 253 TYR A CA 1
ATOM 1943 C C . TYR A 1 253 ? -0.353 12.885 -5.546 1.00 86.19 253 TYR A C 1
ATOM 1945 O O . TYR A 1 253 ? -1.555 12.800 -5.331 1.00 86.19 253 TYR A O 1
ATOM 1953 N N . ALA A 1 254 ? 0.409 13.848 -5.015 1.00 87.19 254 ALA A N 1
ATOM 1954 C CA . ALA A 1 254 ? -0.096 14.846 -4.073 1.00 87.19 254 ALA A CA 1
ATOM 1955 C C . ALA A 1 254 ? -1.205 15.718 -4.682 1.00 87.19 254 ALA A C 1
ATOM 1957 O O . ALA A 1 254 ? -2.244 15.917 -4.060 1.00 87.19 254 ALA A O 1
ATOM 1958 N N . ILE A 1 255 ? -1.017 16.188 -5.920 1.00 88.69 255 ILE A N 1
ATOM 1959 C CA . ILE A 1 255 ? -2.037 16.962 -6.644 1.00 88.69 255 ILE A CA 1
ATOM 1960 C C . ILE A 1 255 ? -3.289 16.108 -6.878 1.00 88.69 255 ILE A C 1
ATOM 1962 O O . ILE A 1 255 ? -4.409 16.585 -6.720 1.00 88.69 255 ILE A O 1
ATOM 1966 N N . ALA A 1 256 ? -3.112 14.838 -7.245 1.00 85.50 256 ALA A N 1
ATOM 1967 C CA . ALA A 1 256 ? -4.229 13.942 -7.499 1.00 85.50 256 ALA A CA 1
ATOM 1968 C C . ALA A 1 256 ? -4.993 13.557 -6.225 1.00 85.50 256 ALA A C 1
ATOM 1970 O O . ALA A 1 256 ? -6.209 13.426 -6.291 1.00 85.50 256 ALA A O 1
ATOM 1971 N N . SER A 1 257 ? -4.308 13.396 -5.089 1.00 84.25 257 SER A N 1
ATOM 1972 C CA . SER A 1 257 ? -4.936 13.101 -3.793 1.00 84.25 257 SER A CA 1
ATOM 1973 C C . SER A 1 257 ? -5.630 14.300 -3.156 1.00 84.25 257 SER A C 1
ATOM 1975 O O . SER A 1 257 ? -6.446 14.111 -2.267 1.00 84.25 257 SER A O 1
ATOM 1977 N N . ASP A 1 258 ? -5.265 15.518 -3.558 1.00 84.69 258 ASP A N 1
ATOM 1978 C CA . ASP A 1 258 ? -5.930 16.747 -3.114 1.00 84.69 258 ASP A CA 1
ATOM 1979 C C . ASP A 1 258 ? -7.172 17.042 -3.972 1.00 84.69 258 ASP A C 1
ATOM 1981 O O . ASP A 1 258 ? -8.238 17.373 -3.462 1.00 84.69 258 ASP A O 1
ATOM 1985 N N . ALA A 1 259 ? -7.060 16.862 -5.293 1.00 82.88 259 ALA A N 1
ATOM 1986 C CA . ALA A 1 259 ? -8.161 17.105 -6.224 1.00 82.88 259 ALA A CA 1
ATOM 1987 C C . ALA A 1 259 ? -9.216 15.983 -6.251 1.00 82.88 259 ALA A C 1
ATOM 1989 O O . ALA A 1 259 ? -10.365 16.222 -6.627 1.00 82.88 259 ALA A O 1
ATOM 1990 N N . PHE A 1 260 ? -8.825 14.755 -5.911 1.00 80.31 260 PHE A N 1
ATOM 1991 C CA . PHE A 1 260 ? -9.663 13.559 -5.963 1.00 80.31 260 PHE A CA 1
ATOM 1992 C C . PHE A 1 260 ? -9.442 12.682 -4.729 1.00 80.31 260 PHE A C 1
ATOM 1994 O O . PHE A 1 260 ? -8.589 12.951 -3.895 1.00 80.31 260 PHE A O 1
ATOM 2001 N N . ASP A 1 261 ? -10.183 11.578 -4.640 1.00 75.62 261 ASP A N 1
ATOM 2002 C CA . ASP A 1 261 ? -9.965 10.581 -3.598 1.00 75.62 261 ASP A CA 1
ATOM 2003 C C . ASP A 1 261 ? -8.581 9.900 -3.709 1.00 75.62 261 ASP A C 1
ATOM 2005 O O . ASP A 1 261 ? -8.025 9.713 -4.799 1.00 75.62 261 ASP A O 1
ATOM 2009 N N . SER A 1 262 ? -8.052 9.457 -2.56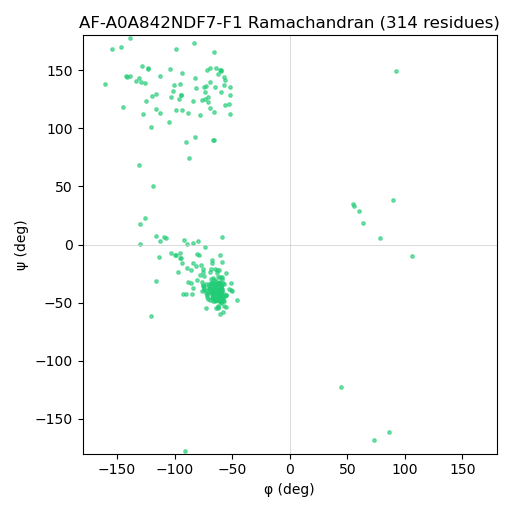7 1.00 73.81 262 SER A N 1
ATOM 2010 C CA . SER A 1 262 ? -6.779 8.734 -2.452 1.00 73.81 262 SER A CA 1
ATOM 2011 C C . SER A 1 262 ? -6.658 7.531 -3.405 1.00 73.81 262 SER A C 1
ATOM 2013 O O . SER A 1 262 ? -5.577 7.259 -3.932 1.00 73.81 262 SER A O 1
ATOM 2015 N N . ARG A 1 263 ? -7.763 6.840 -3.714 1.00 75.31 263 ARG A N 1
ATOM 2016 C CA . ARG A 1 263 ? -7.789 5.713 -4.662 1.00 75.31 263 ARG A CA 1
ATOM 2017 C C . ARG A 1 263 ? -7.583 6.172 -6.103 1.00 75.31 263 ARG A C 1
ATOM 2019 O O . ARG A 1 263 ? -6.883 5.514 -6.874 1.00 75.31 263 ARG A O 1
ATOM 2026 N N . ILE A 1 264 ? -8.145 7.325 -6.465 1.00 77.44 264 ILE A N 1
ATOM 2027 C CA . ILE A 1 264 ? -7.949 7.949 -7.781 1.00 77.44 264 ILE A CA 1
ATOM 2028 C C . ILE A 1 264 ? -6.515 8.472 -7.904 1.00 77.44 264 ILE A C 1
ATOM 2030 O O . ILE A 1 264 ? -5.912 8.358 -8.973 1.00 77.44 264 ILE A O 1
ATOM 2034 N N . ALA A 1 265 ? -5.920 8.942 -6.805 1.00 78.75 265 ALA A N 1
ATOM 2035 C CA . ALA A 1 265 ? -4.508 9.311 -6.782 1.00 78.75 265 ALA A CA 1
ATOM 2036 C C . ALA A 1 265 ? -3.601 8.132 -7.177 1.00 78.75 265 ALA A C 1
ATOM 2038 O O . ALA A 1 265 ? -2.698 8.301 -7.997 1.00 78.75 265 ALA A O 1
ATOM 2039 N N . VAL A 1 266 ? -3.885 6.912 -6.703 1.00 79.62 266 VAL A N 1
ATOM 2040 C CA . VAL A 1 266 ? -3.151 5.698 -7.117 1.00 79.62 266 VAL A CA 1
ATOM 2041 C C . VAL A 1 266 ? -3.353 5.385 -8.609 1.00 79.62 266 VAL A C 1
ATOM 2043 O O . VAL A 1 266 ? -2.403 4.983 -9.288 1.00 79.62 266 VAL A O 1
ATOM 2046 N N . LEU A 1 267 ? -4.542 5.632 -9.173 1.00 81.25 267 LEU A N 1
ATOM 2047 C CA . LEU A 1 267 ? -4.794 5.442 -10.611 1.00 81.25 267 LEU A CA 1
ATOM 2048 C C . LEU A 1 267 ? -3.929 6.347 -11.499 1.00 81.25 267 LEU A C 1
ATOM 2050 O O . LEU A 1 267 ? -3.578 5.943 -12.611 1.00 81.25 267 LEU A O 1
ATOM 2054 N N . THR A 1 268 ? -3.512 7.522 -11.022 1.00 84.69 268 THR A N 1
ATOM 2055 C CA . THR A 1 268 ? -2.627 8.406 -11.804 1.00 84.69 268 THR A CA 1
ATOM 2056 C C . THR A 1 268 ? -1.282 7.760 -12.130 1.00 84.69 268 THR A C 1
ATOM 2058 O O . THR A 1 268 ? -0.764 7.940 -13.234 1.00 84.69 268 THR A O 1
ATOM 2061 N N . VAL A 1 269 ? -0.762 6.913 -11.235 1.00 85.12 269 VAL A N 1
ATOM 2062 C CA . VAL A 1 269 ? 0.464 6.138 -11.471 1.00 85.12 269 VAL A CA 1
ATOM 2063 C C . VAL A 1 269 ? 0.279 5.205 -12.668 1.00 85.12 269 VAL A C 1
ATOM 2065 O O . VAL A 1 269 ? 1.156 5.117 -13.526 1.00 85.12 269 VAL A O 1
ATOM 2068 N N . THR A 1 270 ? -0.894 4.576 -12.788 1.00 87.19 270 THR A N 1
ATOM 2069 C CA . THR A 1 270 ? -1.236 3.717 -13.933 1.00 87.19 270 THR A CA 1
ATOM 2070 C C . THR A 1 270 ? -1.218 4.509 -15.241 1.00 87.19 270 THR A C 1
ATOM 2072 O O . THR A 1 270 ? -0.664 4.039 -16.232 1.00 87.19 270 THR A O 1
ATOM 2075 N N . ILE A 1 271 ? -1.758 5.733 -15.248 1.00 86.81 271 ILE A N 1
ATOM 2076 C CA . ILE A 1 271 ? -1.761 6.607 -16.433 1.00 86.81 271 ILE A CA 1
ATOM 2077 C C . ILE A 1 271 ? -0.329 6.950 -16.861 1.00 86.81 271 ILE A C 1
ATOM 2079 O O . ILE A 1 271 ? -0.011 6.871 -18.048 1.00 86.81 271 ILE A O 1
ATOM 2083 N N . VAL A 1 272 ? 0.550 7.283 -15.912 1.00 88.88 272 VAL A N 1
ATOM 2084 C CA . VAL A 1 272 ? 1.961 7.585 -16.200 1.00 88.88 272 VAL A CA 1
ATOM 2085 C C . VAL A 1 272 ? 2.679 6.368 -16.785 1.00 88.88 272 VAL A C 1
ATOM 2087 O O . VAL A 1 272 ? 3.404 6.501 -17.771 1.00 88.88 272 VAL A O 1
ATOM 2090 N N . ILE A 1 273 ? 2.448 5.173 -16.232 1.00 89.50 273 ILE A N 1
ATOM 2091 C CA . ILE A 1 273 ? 3.044 3.935 -16.753 1.00 89.50 273 ILE A CA 1
ATOM 2092 C C . ILE A 1 273 ? 2.516 3.635 -18.159 1.00 89.50 273 ILE A C 1
ATOM 2094 O O . ILE A 1 273 ? 3.306 3.304 -19.043 1.00 89.50 273 ILE A O 1
ATOM 2098 N N . LEU A 1 274 ? 1.213 3.793 -18.410 1.00 91.06 274 LEU A N 1
ATOM 2099 C CA . LEU A 1 274 ? 0.626 3.613 -19.740 1.00 91.06 274 LEU A CA 1
ATOM 2100 C C . LEU A 1 274 ? 1.210 4.602 -20.752 1.00 91.06 274 LEU A C 1
ATOM 2102 O O . LEU A 1 274 ? 1.613 4.192 -21.839 1.00 91.06 274 LEU A O 1
ATOM 2106 N N . ALA A 1 275 ? 1.323 5.881 -20.391 1.00 91.19 275 ALA A N 1
ATOM 2107 C CA . ALA A 1 275 ? 1.949 6.894 -21.236 1.00 91.19 275 ALA A CA 1
ATOM 2108 C C . ALA A 1 275 ? 3.410 6.535 -21.551 1.00 91.19 275 ALA A C 1
ATOM 2110 O O . ALA A 1 275 ? 3.809 6.552 -22.716 1.00 91.19 275 ALA A O 1
ATOM 2111 N N . GLY A 1 276 ? 4.183 6.126 -20.540 1.00 89.88 276 GLY A N 1
ATOM 2112 C CA . GLY A 1 276 ? 5.549 5.635 -20.720 1.00 89.88 276 GLY A CA 1
ATOM 2113 C C . GLY A 1 276 ? 5.612 4.422 -21.650 1.00 89.88 276 GLY A C 1
ATOM 2114 O O . GLY A 1 276 ? 6.402 4.407 -22.587 1.00 89.88 276 GLY A O 1
ATOM 2115 N N . THR A 1 277 ? 4.712 3.457 -21.467 1.00 90.44 277 THR A N 1
ATOM 2116 C CA . THR A 1 277 ? 4.612 2.244 -22.295 1.00 90.44 277 THR A CA 1
ATOM 2117 C C . THR A 1 277 ? 4.315 2.580 -23.755 1.00 90.44 277 THR A C 1
ATOM 2119 O O . THR A 1 277 ? 4.953 2.043 -24.661 1.00 90.44 277 THR A O 1
ATOM 2122 N N . LEU A 1 278 ? 3.394 3.514 -24.006 1.00 92.12 278 LEU A N 1
ATOM 2123 C CA . LEU A 1 278 ? 3.076 3.986 -25.354 1.00 92.12 278 LEU A CA 1
ATOM 2124 C C . LEU A 1 278 ? 4.267 4.702 -25.998 1.00 92.12 278 LEU A C 1
ATOM 2126 O O . LEU A 1 278 ? 4.547 4.471 -27.173 1.00 92.12 278 LEU A O 1
ATOM 2130 N N . ILE A 1 279 ? 4.996 5.528 -25.247 1.00 91.56 279 ILE A N 1
ATOM 2131 C CA . ILE A 1 279 ? 6.202 6.202 -25.745 1.00 91.56 279 ILE A CA 1
ATOM 2132 C C . ILE A 1 279 ? 7.289 5.169 -26.074 1.00 91.56 279 ILE A C 1
ATOM 2134 O O . ILE A 1 279 ? 7.841 5.194 -27.172 1.00 91.56 279 ILE A O 1
ATOM 2138 N N . THR A 1 280 ? 7.551 4.216 -25.178 1.00 88.06 280 THR A N 1
ATOM 2139 C CA . THR A 1 280 ? 8.559 3.163 -25.379 1.00 88.06 280 THR A CA 1
ATOM 2140 C C . THR A 1 280 ? 8.210 2.229 -26.537 1.00 88.06 280 THR A C 1
ATOM 2142 O O . THR A 1 280 ? 9.106 1.815 -27.269 1.00 88.06 280 THR A O 1
ATOM 2145 N N . SER A 1 281 ? 6.926 1.947 -26.780 1.00 88.06 281 SER A N 1
ATOM 2146 C CA . SER A 1 281 ? 6.512 1.105 -27.911 1.00 88.06 281 SER A CA 1
ATOM 2147 C C . SER A 1 281 ? 6.956 1.657 -29.274 1.00 88.06 281 SER A C 1
ATOM 2149 O O . SER A 1 281 ? 7.256 0.878 -30.184 1.00 88.06 281 SER A O 1
ATOM 2151 N N . LYS A 1 282 ? 7.070 2.989 -29.394 1.00 89.19 282 LYS A N 1
ATOM 2152 C CA . LYS A 1 282 ? 7.478 3.694 -30.619 1.00 89.19 282 LYS A CA 1
ATOM 2153 C C . LYS A 1 282 ? 8.990 3.706 -30.850 1.00 89.19 282 LYS A C 1
ATOM 2155 O O . LYS A 1 282 ? 9.424 4.151 -31.907 1.00 89.19 282 LYS A O 1
ATOM 2160 N N . VAL A 1 283 ? 9.790 3.244 -29.889 1.00 87.94 283 VAL A N 1
ATOM 2161 C CA . VAL A 1 283 ? 11.250 3.213 -30.018 1.00 87.94 283 VAL A CA 1
ATOM 2162 C C . VAL A 1 283 ? 11.661 2.055 -30.925 1.00 87.94 283 VAL A C 1
ATOM 2164 O O . VAL A 1 283 ? 11.315 0.898 -30.667 1.00 87.94 283 VAL A O 1
ATOM 2167 N N . ASP A 1 284 ? 12.408 2.368 -31.979 1.00 88.25 284 ASP A N 1
ATOM 2168 C CA . ASP A 1 284 ? 13.062 1.385 -32.838 1.00 88.25 284 ASP A CA 1
ATOM 2169 C C . ASP A 1 284 ? 14.494 1.151 -32.342 1.00 88.25 284 ASP A C 1
ATOM 2171 O O . ASP A 1 284 ? 15.321 2.064 -32.312 1.00 88.25 284 ASP A O 1
ATOM 2175 N N . LEU A 1 285 ? 14.758 -0.075 -31.894 1.00 86.06 285 LEU A N 1
ATOM 2176 C CA . LEU A 1 285 ? 16.049 -0.456 -31.329 1.00 86.06 285 LEU A CA 1
ATOM 2177 C C . LEU A 1 285 ? 17.120 -0.647 -32.395 1.00 86.06 285 LEU A C 1
ATOM 2179 O O . LEU A 1 285 ? 18.270 -0.304 -32.148 1.00 86.06 285 LEU A O 1
ATOM 2183 N N . GLU A 1 286 ? 16.754 -1.169 -33.561 1.00 86.69 286 GLU A N 1
ATOM 2184 C CA . GLU A 1 286 ? 17.710 -1.449 -34.628 1.00 86.69 286 GLU A CA 1
ATOM 2185 C C . GLU A 1 286 ? 18.213 -0.138 -35.233 1.00 86.69 286 GLU A C 1
ATOM 2187 O O . GLU A 1 286 ? 19.419 0.089 -35.318 1.00 86.69 286 GLU A O 1
ATOM 2192 N N . ALA A 1 287 ? 17.293 0.786 -35.528 1.00 88.56 287 ALA A N 1
ATOM 2193 C CA . ALA A 1 287 ? 17.650 2.122 -35.994 1.00 88.56 287 ALA A CA 1
ATOM 2194 C C . ALA A 1 287 ? 18.505 2.889 -34.968 1.00 88.56 287 ALA A C 1
ATOM 2196 O O . ALA A 1 287 ? 19.435 3.602 -35.344 1.00 88.56 287 ALA A O 1
ATOM 2197 N N . GLY A 1 288 ? 18.207 2.729 -33.675 1.00 88.62 288 GLY A N 1
ATOM 2198 C CA . GLY A 1 288 ? 18.973 3.350 -32.598 1.00 88.62 288 GLY A CA 1
ATOM 2199 C C . GLY A 1 288 ? 20.402 2.813 -32.481 1.00 88.62 288 GLY A C 1
ATOM 2200 O O . GLY A 1 288 ? 21.330 3.605 -32.349 1.00 88.62 288 GLY A O 1
ATOM 2201 N N . MET A 1 289 ? 20.588 1.494 -32.594 1.00 89.31 289 MET A N 1
ATOM 2202 C CA . MET A 1 289 ? 21.916 0.866 -32.600 1.00 89.31 289 MET A CA 1
ATOM 2203 C C . MET A 1 289 ? 22.751 1.329 -33.800 1.00 89.31 289 MET A C 1
ATOM 2205 O O . MET A 1 289 ? 23.885 1.759 -33.629 1.00 89.31 289 MET A O 1
ATOM 2209 N N . ILE A 1 290 ? 22.161 1.343 -35.001 1.00 90.88 290 ILE A N 1
ATOM 2210 C CA . ILE A 1 290 ? 22.844 1.814 -36.218 1.00 90.88 290 ILE A CA 1
ATOM 2211 C C . ILE A 1 290 ? 23.276 3.281 -36.078 1.00 90.88 290 ILE A C 1
ATOM 2213 O O . ILE A 1 290 ? 24.365 3.656 -36.512 1.00 90.88 290 ILE A O 1
ATOM 2217 N N . ALA A 1 291 ? 22.432 4.126 -35.480 1.00 91.25 291 ALA A N 1
ATOM 2218 C CA . ALA A 1 291 ? 22.759 5.529 -35.248 1.00 91.25 291 ALA A CA 1
ATOM 2219 C C . ALA A 1 291 ? 23.903 5.708 -34.234 1.00 91.25 291 ALA A C 1
ATOM 2221 O O . ALA A 1 291 ? 24.744 6.584 -34.433 1.00 91.25 291 ALA A O 1
ATOM 2222 N N . ALA A 1 292 ? 23.948 4.883 -33.182 1.00 89.75 292 ALA A N 1
ATOM 2223 C CA . ALA A 1 292 ? 25.037 4.883 -32.208 1.00 89.75 292 ALA A CA 1
ATOM 2224 C C . ALA A 1 292 ? 26.367 4.459 -32.855 1.00 89.75 292 ALA A C 1
ATOM 2226 O O . ALA A 1 292 ? 27.349 5.195 -32.764 1.00 89.75 292 ALA A O 1
ATOM 2227 N N . ASP A 1 293 ? 26.366 3.354 -33.608 1.00 90.19 293 ASP A N 1
ATOM 2228 C CA . ASP A 1 293 ? 27.552 2.852 -34.314 1.00 90.19 293 ASP A CA 1
ATOM 2229 C C . ASP A 1 293 ? 28.091 3.876 -35.331 1.00 90.19 293 ASP A C 1
ATOM 2231 O O . ASP A 1 293 ? 29.302 4.079 -35.457 1.00 90.19 293 ASP A O 1
ATOM 2235 N N . ALA A 1 294 ? 27.195 4.559 -36.053 1.00 90.31 294 ALA A N 1
ATOM 2236 C CA . ALA A 1 294 ? 27.571 5.591 -37.018 1.00 90.31 294 ALA A CA 1
ATOM 2237 C C . ALA A 1 294 ? 28.243 6.805 -36.355 1.00 90.31 294 ALA A C 1
ATOM 2239 O O . ALA A 1 294 ? 29.135 7.418 -36.945 1.00 90.31 294 ALA A O 1
ATOM 2240 N N . GLU A 1 295 ? 27.822 7.164 -35.144 1.00 89.25 295 GLU A N 1
ATOM 2241 C CA . GLU A 1 295 ? 28.405 8.266 -34.383 1.00 89.25 295 GLU A CA 1
ATOM 2242 C C . GLU A 1 295 ? 29.776 7.901 -33.795 1.00 89.25 295 GLU A C 1
ATOM 2244 O O . GLU A 1 295 ? 30.696 8.725 -33.794 1.00 89.25 295 GLU A O 1
ATOM 2249 N N . ASP A 1 296 ? 29.947 6.653 -33.357 1.00 90.50 296 ASP A N 1
ATOM 2250 C CA . ASP A 1 296 ? 31.242 6.145 -32.904 1.00 90.50 296 ASP A CA 1
ATOM 2251 C C . ASP A 1 296 ? 32.262 6.082 -34.044 1.00 90.50 296 ASP A C 1
ATOM 2253 O O . ASP A 1 296 ? 33.431 6.426 -33.849 1.00 90.50 296 ASP A O 1
ATOM 2257 N N . GLU A 1 297 ? 31.832 5.716 -35.254 1.00 88.81 297 GLU A N 1
ATOM 2258 C CA . GLU A 1 297 ? 32.694 5.764 -36.437 1.00 88.81 297 GLU A CA 1
ATOM 2259 C C . GLU A 1 297 ? 33.124 7.200 -36.770 1.00 88.81 297 GLU A C 1
ATOM 2261 O O . GLU A 1 297 ? 34.303 7.439 -37.031 1.00 88.81 297 GLU A O 1
ATOM 2266 N N . ARG A 1 298 ? 32.212 8.179 -36.691 1.00 89.75 298 ARG A N 1
ATOM 2267 C CA . ARG A 1 298 ? 32.554 9.602 -36.882 1.00 89.75 298 ARG A CA 1
ATOM 2268 C C . ARG A 1 298 ? 33.558 10.092 -35.847 1.00 89.75 298 ARG A C 1
ATOM 2270 O O . ARG A 1 298 ? 34.582 10.660 -36.216 1.00 89.75 298 ARG A O 1
ATOM 2277 N N . SER A 1 299 ? 33.308 9.804 -34.572 1.00 88.25 299 SER A N 1
ATOM 2278 C CA . SER A 1 299 ? 34.190 10.198 -33.467 1.00 88.25 299 SER A CA 1
ATOM 2279 C C . SER A 1 299 ? 35.591 9.590 -33.619 1.00 88.25 299 SER A C 1
ATOM 2281 O O . SER A 1 299 ? 36.601 10.246 -33.366 1.00 88.25 299 SER A O 1
ATOM 2283 N N . ARG A 1 300 ? 35.673 8.339 -34.093 1.00 88.62 300 ARG A N 1
ATOM 2284 C CA . ARG A 1 300 ? 36.941 7.659 -34.388 1.00 88.62 300 ARG A CA 1
ATOM 2285 C C . ARG A 1 300 ? 37.678 8.306 -35.561 1.00 88.62 300 ARG A C 1
ATOM 2287 O O . ARG A 1 300 ? 38.889 8.502 -35.478 1.00 88.62 300 ARG A O 1
ATOM 2294 N N . GLN A 1 301 ? 36.968 8.645 -36.636 1.00 88.25 301 GLN A N 1
ATOM 2295 C CA . GLN A 1 301 ? 37.553 9.327 -37.794 1.00 88.25 301 GLN A CA 1
ATOM 2296 C C . GLN A 1 301 ? 38.084 10.713 -37.422 1.00 88.25 301 GLN A C 1
ATOM 2298 O O . GLN A 1 301 ? 39.204 11.050 -37.802 1.00 88.25 301 GLN A O 1
ATOM 2303 N N . GLU A 1 302 ? 37.338 11.487 -36.634 1.00 88.62 302 GLU A N 1
ATOM 2304 C CA . GLU A 1 302 ? 37.782 12.789 -36.126 1.00 88.62 302 GLU A CA 1
ATOM 2305 C C . GLU A 1 302 ? 39.042 12.663 -35.263 1.00 88.62 302 GLU A C 1
ATOM 2307 O O . GLU A 1 302 ? 40.002 13.404 -35.480 1.00 88.62 302 GLU A O 1
ATOM 2312 N N . ALA A 1 303 ? 39.096 11.673 -34.366 1.00 86.06 303 ALA A N 1
ATOM 2313 C CA . ALA A 1 303 ? 40.279 11.411 -33.548 1.00 86.06 303 ALA A CA 1
ATOM 2314 C C . ALA A 1 303 ? 41.520 11.076 -34.402 1.00 86.06 303 ALA A C 1
ATOM 2316 O O . ALA A 1 303 ? 42.611 11.594 -34.149 1.00 86.06 303 ALA A O 1
ATOM 2317 N N . ILE A 1 304 ? 41.359 10.262 -35.454 1.00 86.50 304 ILE A N 1
ATOM 2318 C CA . ILE A 1 304 ? 42.442 9.915 -36.390 1.00 86.50 304 ILE A CA 1
ATOM 2319 C C . ILE A 1 304 ? 42.903 11.145 -37.183 1.00 86.50 304 ILE A C 1
ATOM 2321 O O . ILE A 1 304 ? 44.104 11.351 -37.361 1.00 86.50 304 ILE A O 1
ATOM 2325 N N . LEU A 1 305 ? 41.968 11.971 -37.659 1.00 85.31 305 LEU A N 1
ATOM 2326 C CA . LEU A 1 305 ? 42.291 13.200 -38.382 1.00 85.31 305 LEU A CA 1
ATOM 2327 C C . LEU A 1 305 ? 43.048 14.188 -37.488 1.00 85.31 305 LEU A C 1
ATOM 2329 O O . LEU A 1 305 ? 44.055 14.730 -37.935 1.00 85.31 305 LEU A O 1
ATOM 2333 N N 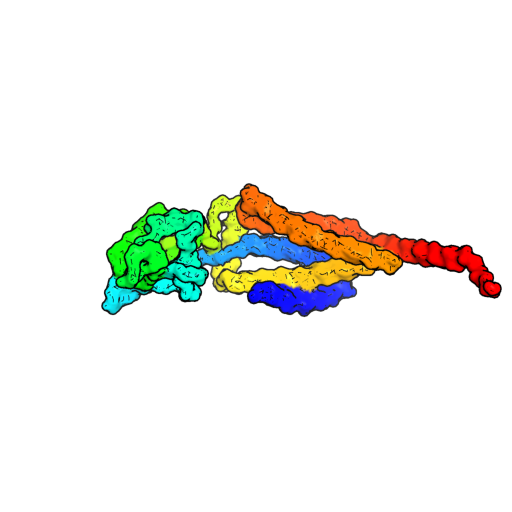. SER A 1 306 ? 42.639 14.349 -36.223 1.00 82.81 306 SER A N 1
ATOM 2334 C CA . SER A 1 306 ? 43.354 15.202 -35.266 1.00 82.81 306 SER A CA 1
ATOM 2335 C C . SER A 1 306 ? 44.762 14.695 -34.946 1.00 82.81 306 SER A C 1
ATOM 2337 O O . SER A 1 306 ? 45.692 15.494 -34.898 1.00 82.81 306 SER A O 1
ATOM 2339 N N . ALA A 1 307 ? 44.949 13.377 -34.816 1.00 81.56 307 ALA A N 1
ATOM 2340 C CA . ALA A 1 307 ? 46.258 12.781 -34.543 1.00 81.56 307 ALA A CA 1
ATOM 2341 C C . ALA A 1 307 ? 47.237 12.941 -35.720 1.00 81.56 307 ALA A C 1
ATOM 2343 O O . ALA A 1 307 ? 48.433 13.118 -35.520 1.00 81.56 307 ALA A O 1
ATOM 2344 N N . ASN A 1 308 ? 46.735 12.923 -36.958 1.00 75.69 308 ASN A N 1
ATOM 2345 C CA . ASN A 1 308 ? 47.555 13.135 -38.156 1.00 75.69 308 ASN A CA 1
ATOM 2346 C C . ASN A 1 308 ? 47.877 14.617 -38.430 1.00 75.69 308 ASN A C 1
ATOM 2348 O O . ASN A 1 308 ? 48.661 14.910 -39.334 1.00 75.69 308 ASN A O 1
ATOM 2352 N N . GLN A 1 309 ? 47.259 15.548 -37.697 1.00 69.69 309 GLN A N 1
ATOM 2353 C CA . GLN A 1 309 ? 47.456 16.992 -37.843 1.00 69.69 309 GLN A CA 1
ATOM 2354 C C . GLN A 1 309 ? 48.413 17.589 -36.802 1.00 69.69 309 GLN A C 1
ATOM 2356 O O . GLN A 1 309 ? 48.804 18.748 -36.954 1.00 69.69 309 GLN A O 1
ATOM 2361 N N . GLU A 1 310 ? 48.824 16.827 -35.783 1.00 60.00 310 GLU A N 1
ATOM 2362 C CA . GLU A 1 310 ? 49.900 17.235 -34.877 1.00 60.00 310 GLU A CA 1
ATOM 2363 C C . GLU A 1 310 ? 51.242 17.223 -35.635 1.00 60.00 310 GLU A C 1
ATOM 2365 O O . GLU A 1 310 ? 51.665 16.171 -36.125 1.00 60.00 310 GLU A O 1
ATOM 2370 N N . PRO A 1 311 ? 51.925 18.377 -35.791 1.00 63.38 311 PRO A N 1
ATOM 2371 C CA . PRO A 1 311 ? 53.259 18.388 -36.376 1.00 63.38 311 PRO A CA 1
ATOM 2372 C C . PRO A 1 311 ? 54.195 17.570 -35.476 1.00 63.38 311 PRO A C 1
ATOM 2374 O O . PRO A 1 311 ? 54.010 17.596 -34.256 1.00 63.38 311 PRO A O 1
ATOM 2377 N N . PRO A 1 312 ? 55.204 16.867 -36.031 1.00 61.47 312 PRO A N 1
ATOM 2378 C CA . PRO A 1 312 ? 56.191 16.190 -35.202 1.00 61.47 312 PRO A CA 1
ATOM 2379 C C . PRO A 1 312 ? 56.749 17.222 -34.228 1.00 61.47 312 PRO A C 1
ATOM 2381 O O . PRO A 1 312 ? 57.240 18.271 -34.654 1.00 61.47 312 PRO A O 1
ATOM 2384 N N . THR A 1 313 ? 56.600 16.954 -32.931 1.00 61.69 313 THR A N 1
ATOM 2385 C CA . THR A 1 313 ? 57.230 17.748 -31.886 1.00 61.69 313 THR A CA 1
ATOM 2386 C C . THR A 1 313 ? 58.703 17.830 -32.246 1.00 61.69 313 THR A C 1
ATOM 2388 O O . THR A 1 313 ? 59.389 16.809 -32.314 1.00 61.69 313 THR A O 1
ATOM 2391 N N . SER A 1 314 ? 59.157 19.031 -32.601 1.00 53.03 314 SER A N 1
ATOM 2392 C CA . SER A 1 314 ? 60.564 19.310 -32.826 1.00 53.03 314 SER A CA 1
ATOM 2393 C C . SER A 1 314 ? 61.257 19.157 -31.480 1.00 53.03 314 SER A C 1
ATOM 2395 O O . SER A 1 314 ? 61.299 20.102 -30.694 1.00 53.03 314 SER A O 1
ATOM 2397 N N . ASP A 1 315 ? 61.720 17.944 -31.200 1.00 56.41 315 ASP A N 1
ATOM 2398 C CA . ASP A 1 315 ? 62.760 17.707 -30.214 1.00 56.41 315 ASP A CA 1
ATOM 2399 C C . ASP A 1 315 ? 64.044 18.351 -30.764 1.00 56.41 315 ASP A C 1
ATOM 2401 O O . ASP A 1 315 ? 64.795 17.733 -31.522 1.00 56.41 315 ASP A O 1
ATOM 2405 N N . GLU A 1 316 ? 64.247 19.624 -30.419 1.00 46.84 316 GLU A N 1
ATOM 2406 C CA . GLU A 1 316 ? 65.557 20.283 -30.322 1.00 46.84 316 GLU A CA 1
ATOM 2407 C C . GLU A 1 316 ? 65.747 20.834 -28.905 1.00 46.84 316 GLU A C 1
ATOM 2409 O O . GLU A 1 316 ? 64.856 21.572 -28.421 1.00 46.84 316 GLU A O 1
#

Secondary structure (DSSP, 8-state):
-HHHHHHHHHHHHHHHHHHHHHHH-HHHHHHHHHHHHHHHHHHHHT--PPP-TT-GGGSSEEEEEETTTTEEEEEEGGG--SSSSTT-SS-SS-GGGHHHHHHHHHHHEEE-TT-SSTT-EEE--EEEHHHHHHHHHHHHH---SS-EEEEESSSTTTTT-EEE-TTSTT---S-TTTHHHHHHIIIIITTTT--HHHHHHHHHHHHHHHHHHHHHHHHHHHHHHS-GGGHHHHHHHHHHHHHHHHHHHHHHHHHHHHHS-HHHHHHHHHHHHHHHHHHHHT--HHHHHHHHHHHHHHHHHHHHHHHTTSPP----

Mean predicted aligned error: 10.2 Å